Protein AF-A0A4Y2JTH7-F1 (afdb_monomer_lite)

InterPro domains:
  IPR002157 Cobalamin (vitamin B12)-binding protein [PF01122] (28-256)
  IPR008930 Terpenoid cyclases/protein prenyltransferase alpha-alpha toroid [SSF48239] (103-240)
  IPR051588 Eukaryotic Cobalamin Transport [PTHR10559] (4-257)

Structure (mmCIF, N/CA/C/O backbone):
data_AF-A0A4Y2JTH7-F1
#
_entry.id   AF-A0A4Y2JTH7-F1
#
loop_
_atom_site.group_PDB
_atom_site.id
_atom_site.type_symbol
_atom_site.label_atom_id
_atom_site.label_alt_id
_atom_site.label_comp_id
_atom_site.label_asym_id
_atom_site.label_entity_id
_atom_site.label_seq_id
_atom_site.pdbx_PDB_ins_code
_atom_site.Cartn_x
_atom_site.Cartn_y
_atom_site.Cartn_z
_atom_site.occupancy
_atom_site.B_iso_or_equiv
_atom_site.auth_seq_id
_atom_site.auth_comp_id
_atom_site.auth_asym_id
_atom_site.auth_atom_id
_atom_site.pdbx_PDB_model_num
ATOM 1 N N . MET A 1 1 ? -4.712 20.805 -0.906 1.00 79.25 1 MET A N 1
ATOM 2 C CA . MET A 1 1 ? -3.913 19.876 -0.070 1.00 79.25 1 MET A CA 1
ATOM 3 C C . MET A 1 1 ? -3.262 18.763 -0.893 1.00 79.25 1 MET A C 1
ATOM 5 O O . MET A 1 1 ? -2.038 18.746 -0.958 1.00 79.25 1 MET A O 1
ATOM 9 N N . ARG A 1 2 ? -4.026 17.916 -1.610 1.00 86.88 2 ARG A N 1
ATOM 10 C CA . ARG A 1 2 ? -3.486 16.865 -2.509 1.00 86.88 2 ARG A CA 1
ATOM 11 C C . ARG A 1 2 ? -2.432 17.378 -3.502 1.00 86.88 2 ARG A C 1
ATOM 13 O O . ARG A 1 2 ? -1.331 16.846 -3.545 1.00 86.88 2 ARG A O 1
ATOM 20 N N . TYR A 1 3 ? -2.739 18.471 -4.202 1.00 89.81 3 TYR A N 1
ATOM 21 C CA . TYR A 1 3 ? -1.830 19.118 -5.160 1.00 89.81 3 TYR A CA 1
ATOM 22 C C . TYR A 1 3 ? -0.478 19.526 -4.550 1.00 89.81 3 TYR A C 1
ATOM 24 O O . TYR A 1 3 ? 0.563 19.329 -5.159 1.00 89.81 3 TYR A O 1
ATOM 32 N N . ARG A 1 4 ? -0.461 20.023 -3.306 1.00 92.69 4 ARG A N 1
ATOM 33 C CA . ARG A 1 4 ? 0.790 20.415 -2.631 1.00 92.69 4 ARG A CA 1
ATOM 34 C C . ARG A 1 4 ? 1.689 19.210 -2.350 1.00 92.69 4 ARG A C 1
ATOM 36 O O . ARG A 1 4 ? 2.895 19.307 -2.524 1.00 92.69 4 ARG A O 1
ATOM 43 N N . ALA A 1 5 ? 1.102 18.082 -1.952 1.00 92.19 5 ALA A N 1
ATOM 44 C CA . ALA A 1 5 ? 1.852 16.852 -1.713 1.00 92.19 5 ALA A CA 1
ATOM 45 C C . ALA A 1 5 ? 2.361 16.224 -3.020 1.00 92.19 5 ALA A C 1
ATOM 47 O O . ALA A 1 5 ? 3.493 15.754 -3.064 1.00 92.19 5 ALA A O 1
ATOM 48 N N . GLN A 1 6 ? 1.563 16.275 -4.093 1.00 90.00 6 GLN A N 1
ATOM 49 C CA . GLN A 1 6 ? 2.005 15.882 -5.436 1.00 90.00 6 GLN A CA 1
ATOM 50 C C . GLN A 1 6 ? 3.186 16.742 -5.904 1.00 90.00 6 GLN A C 1
ATOM 52 O O . GLN A 1 6 ? 4.213 16.203 -6.303 1.00 90.00 6 GLN A O 1
ATOM 57 N N . ASN A 1 7 ? 3.076 18.068 -5.788 1.00 89.44 7 ASN A N 1
ATOM 58 C CA . ASN A 1 7 ? 4.153 18.986 -6.158 1.00 89.44 7 ASN A CA 1
ATOM 59 C C . ASN A 1 7 ? 5.428 18.728 -5.360 1.00 89.44 7 ASN A C 1
ATOM 61 O O . ASN A 1 7 ? 6.505 18.698 -5.944 1.00 89.44 7 ASN A O 1
ATOM 65 N N . TRP A 1 8 ? 5.309 18.488 -4.054 1.00 91.19 8 TRP A N 1
ATOM 66 C CA . TRP A 1 8 ? 6.456 18.129 -3.226 1.00 91.19 8 TRP A CA 1
ATOM 67 C C . TRP A 1 8 ? 7.141 16.843 -3.715 1.00 91.19 8 TRP A C 1
ATOM 69 O O . TRP A 1 8 ? 8.359 16.819 -3.848 1.00 91.19 8 TRP A O 1
ATOM 79 N N . ILE A 1 9 ? 6.379 15.796 -4.064 1.00 89.00 9 ILE A N 1
ATOM 80 C CA . ILE A 1 9 ? 6.933 14.565 -4.659 1.00 89.00 9 ILE A CA 1
ATOM 81 C C . ILE A 1 9 ? 7.637 14.857 -5.992 1.00 89.00 9 ILE A C 1
ATOM 83 O O . ILE A 1 9 ? 8.713 14.319 -6.254 1.00 89.00 9 ILE A O 1
ATOM 87 N N . HIS A 1 10 ? 7.062 15.711 -6.841 1.00 85.94 10 HIS A N 1
ATOM 88 C CA . HIS A 1 10 ? 7.711 16.109 -8.089 1.00 85.94 10 HIS A CA 1
ATOM 89 C C . HIS A 1 10 ? 9.023 16.863 -7.840 1.00 85.94 10 HIS A C 1
ATOM 91 O O . HIS A 1 10 ? 9.992 16.602 -8.542 1.00 85.94 10 HIS A O 1
ATOM 97 N N . GLN A 1 11 ? 9.089 17.710 -6.810 1.00 85.12 11 GLN A N 1
ATOM 98 C CA . GLN A 1 11 ? 10.310 18.417 -6.402 1.00 85.12 11 GLN A CA 1
ATOM 99 C C . GLN A 1 11 ? 11.388 17.489 -5.822 1.00 85.12 11 GLN A C 1
ATOM 101 O O . GLN A 1 11 ? 12.566 17.825 -5.881 1.00 85.12 11 GLN A O 1
ATOM 106 N N . LEU A 1 12 ? 11.026 16.304 -5.307 1.00 84.06 12 LEU A N 1
ATOM 107 C CA . LEU A 1 12 ? 12.017 15.285 -4.923 1.00 84.06 12 LEU A CA 1
ATOM 108 C C . LEU A 1 12 ? 12.803 14.747 -6.119 1.00 84.06 12 LEU A C 1
ATOM 110 O O . LEU A 1 12 ? 13.821 14.083 -5.925 1.00 84.06 12 LEU A O 1
ATOM 114 N N . ARG A 1 13 ? 12.330 14.989 -7.347 1.00 79.00 13 ARG A N 1
ATOM 115 C CA . ARG A 1 13 ? 13.095 14.701 -8.553 1.00 79.00 13 ARG A CA 1
ATOM 116 C C . ARG A 1 13 ? 14.249 15.692 -8.595 1.00 79.00 13 ARG A C 1
ATOM 118 O O . ARG A 1 13 ? 14.110 16.796 -9.102 1.00 79.00 13 ARG A O 1
ATOM 125 N N . ASN A 1 14 ? 15.343 15.293 -7.966 1.00 65.69 14 ASN A N 1
ATOM 126 C CA . ASN A 1 14 ? 16.394 16.175 -7.488 1.00 65.69 14 ASN A CA 1
ATOM 127 C C . ASN A 1 14 ? 16.960 17.027 -8.641 1.00 65.69 14 ASN A C 1
ATOM 129 O O . ASN A 1 14 ? 17.686 16.504 -9.489 1.00 65.69 14 ASN A O 1
ATOM 133 N N . GLU A 1 15 ? 16.605 18.317 -8.704 1.00 53.97 15 GLU A N 1
ATOM 134 C CA . GLU A 1 15 ? 17.063 19.226 -9.771 1.00 53.97 15 GLU A CA 1
ATOM 135 C C . GLU A 1 15 ? 18.583 19.449 -9.713 1.00 53.97 15 GLU A C 1
ATOM 137 O O . GLU A 1 15 ? 19.213 19.662 -10.751 1.00 53.97 15 GLU A O 1
ATOM 142 N N . ASP A 1 16 ? 19.164 19.298 -8.516 1.00 52.25 16 ASP A N 1
ATOM 143 C CA . ASP A 1 16 ? 20.585 19.493 -8.217 1.00 52.25 16 ASP A CA 1
ATOM 144 C C . ASP A 1 16 ? 21.457 18.255 -8.480 1.00 52.25 16 ASP A C 1
ATOM 146 O O . ASP A 1 16 ? 22.687 18.349 -8.454 1.00 52.25 16 ASP A O 1
ATOM 150 N N . GLN A 1 17 ? 20.865 17.082 -8.748 1.00 56.38 17 GLN A N 1
ATOM 151 C CA . GLN A 1 17 ? 21.642 15.910 -9.155 1.00 56.38 17 GLN A CA 1
ATOM 152 C C . GLN A 1 17 ? 21.730 15.795 -10.679 1.00 56.38 17 GLN A C 1
ATOM 154 O O . GLN A 1 17 ? 20.719 15.932 -11.371 1.00 56.38 17 GLN A O 1
ATOM 159 N N . PRO A 1 18 ? 22.913 15.455 -11.227 1.00 53.44 18 PRO A N 1
ATOM 160 C CA . PRO A 1 18 ? 23.159 15.448 -12.671 1.00 53.44 18 PRO A CA 1
ATOM 161 C C . PRO A 1 18 ? 22.226 14.521 -13.465 1.00 53.44 18 PRO A C 1
ATOM 163 O O . PRO A 1 18 ? 22.064 14.698 -14.669 1.00 53.44 18 PRO A O 1
ATOM 166 N N . THR A 1 19 ? 21.589 13.547 -12.813 1.00 58.78 19 THR A N 1
ATOM 167 C CA . THR A 1 19 ? 20.669 12.595 -13.444 1.00 58.78 19 THR A CA 1
ATOM 168 C C . THR A 1 19 ? 19.197 13.021 -13.396 1.00 58.78 19 THR A C 1
ATOM 170 O O . THR A 1 19 ? 18.415 12.471 -14.170 1.00 58.78 19 THR A O 1
ATOM 173 N N . ARG A 1 20 ? 18.803 13.988 -12.545 1.00 69.75 20 ARG A N 1
ATOM 174 C CA . ARG A 1 20 ? 17.399 14.408 -12.316 1.00 69.75 20 ARG A CA 1
ATOM 175 C C . ARG A 1 20 ? 16.438 13.223 -12.102 1.00 69.75 20 ARG A C 1
ATOM 177 O O . ARG A 1 20 ? 15.382 13.132 -12.739 1.00 69.75 20 ARG A O 1
ATOM 184 N N . LYS A 1 21 ? 16.834 12.294 -11.229 1.00 77.19 21 LYS A N 1
ATOM 185 C CA . LYS A 1 21 ? 16.120 11.047 -10.903 1.00 77.19 21 LYS A CA 1
ATOM 186 C C . LYS A 1 21 ? 15.568 11.073 -9.475 1.00 77.19 21 LYS A C 1
ATOM 188 O O . LYS A 1 21 ? 16.083 11.792 -8.620 1.00 77.19 21 LYS A O 1
ATOM 193 N N . TRP A 1 22 ? 14.530 10.285 -9.230 1.00 82.00 22 TRP A N 1
ATOM 194 C CA . TRP A 1 22 ? 14.011 9.945 -7.906 1.00 82.00 22 TRP A CA 1
ATOM 195 C C . TRP A 1 22 ? 14.814 8.824 -7.222 1.00 82.00 22 TRP A C 1
ATOM 197 O O . TRP A 1 22 ? 14.799 8.738 -5.995 1.00 82.00 22 TRP A O 1
ATOM 207 N N . GLY A 1 23 ? 15.539 7.997 -7.983 1.00 83.06 23 GLY A N 1
ATOM 208 C CA . GLY A 1 23 ? 16.416 6.951 -7.437 1.00 83.06 23 GLY A CA 1
ATOM 209 C C . GLY A 1 23 ? 15.637 5.798 -6.794 1.00 83.06 23 GLY A C 1
ATOM 210 O O . GLY A 1 23 ? 14.539 5.468 -7.236 1.00 83.06 23 GLY A O 1
ATOM 211 N N . SER A 1 24 ? 16.160 5.208 -5.716 1.00 81.81 24 SER A N 1
ATOM 212 C CA . SER A 1 24 ? 15.586 4.007 -5.072 1.00 81.81 24 SER A CA 1
ATOM 213 C C . SER A 1 24 ? 14.150 4.170 -4.544 1.00 81.81 24 SER A C 1
ATOM 215 O O . SER A 1 24 ? 13.428 3.193 -4.342 1.00 81.81 24 SER A O 1
ATOM 217 N N . ASP A 1 25 ? 13.686 5.405 -4.355 1.00 85.75 25 ASP A N 1
ATOM 218 C CA . ASP A 1 25 ? 12.321 5.715 -3.922 1.00 85.75 25 ASP A CA 1
ATOM 219 C C . ASP A 1 25 ? 11.298 5.785 -5.070 1.00 85.75 25 ASP A C 1
ATOM 221 O O . ASP A 1 25 ? 10.086 5.888 -4.832 1.00 85.75 25 ASP A O 1
ATOM 225 N N . MET A 1 26 ? 11.768 5.660 -6.314 1.00 86.19 26 MET A N 1
ATOM 226 C CA . MET A 1 26 ? 10.974 5.712 -7.540 1.00 86.19 26 MET A CA 1
ATOM 227 C C . MET A 1 26 ? 9.742 4.800 -7.502 1.00 86.19 26 MET A C 1
ATOM 229 O O . MET A 1 26 ? 8.646 5.206 -7.905 1.00 86.19 26 MET A O 1
ATOM 233 N N . GLY A 1 27 ? 9.880 3.582 -6.968 1.00 88.50 27 GLY A N 1
ATOM 234 C CA . GLY A 1 27 ? 8.764 2.639 -6.877 1.00 88.50 27 GLY A CA 1
ATOM 235 C C . GLY A 1 27 ? 7.601 3.174 -6.030 1.00 88.50 27 GLY A C 1
ATOM 236 O O . GLY A 1 27 ? 6.445 3.163 -6.459 1.00 88.50 27 GLY A O 1
ATOM 237 N N . ARG A 1 28 ? 7.904 3.723 -4.847 1.00 91.25 28 ARG A N 1
ATOM 238 C CA . ARG A 1 28 ? 6.891 4.305 -3.947 1.00 91.25 28 ARG A CA 1
ATOM 239 C C . ARG A 1 28 ? 6.301 5.578 -4.534 1.00 91.25 28 ARG A C 1
ATOM 241 O O . ARG A 1 28 ? 5.086 5.762 -4.498 1.00 91.25 28 ARG A O 1
ATOM 248 N N . ILE A 1 29 ? 7.145 6.434 -5.100 1.00 90.69 29 ILE A N 1
ATOM 249 C CA . ILE A 1 29 ? 6.721 7.685 -5.733 1.00 90.69 29 ILE A CA 1
ATOM 250 C C . ILE A 1 29 ? 5.741 7.414 -6.878 1.00 90.69 29 ILE A C 1
ATOM 252 O O . ILE A 1 29 ? 4.676 8.032 -6.925 1.00 90.69 29 ILE A O 1
ATOM 256 N N . SER A 1 30 ? 6.048 6.441 -7.740 1.00 90.00 30 SER A N 1
ATOM 257 C CA . SER A 1 30 ? 5.191 6.058 -8.866 1.00 90.00 30 SER A CA 1
ATOM 258 C C . SER A 1 30 ? 3.801 5.626 -8.399 1.00 90.00 30 SER A C 1
ATOM 260 O O . SER A 1 30 ? 2.788 6.129 -8.886 1.00 90.00 30 SER A O 1
ATOM 262 N N . VAL A 1 31 ? 3.744 4.749 -7.394 1.00 92.56 31 VAL A N 1
ATOM 263 C CA . VAL A 1 31 ? 2.482 4.269 -6.814 1.00 92.56 31 VAL A CA 1
ATOM 264 C C . VAL A 1 31 ? 1.693 5.402 -6.161 1.00 92.56 31 VAL A C 1
ATOM 266 O O . VAL A 1 31 ? 0.495 5.528 -6.414 1.00 92.56 31 VAL A O 1
ATOM 269 N N . ALA A 1 32 ? 2.340 6.256 -5.361 1.00 91.94 32 ALA A N 1
ATOM 270 C CA . ALA A 1 32 ? 1.666 7.382 -4.718 1.00 91.94 32 ALA A CA 1
ATOM 271 C C . ALA A 1 32 ? 1.041 8.313 -5.765 1.00 91.94 32 ALA A C 1
ATOM 273 O O . ALA A 1 32 ? -0.156 8.602 -5.704 1.00 91.94 32 ALA A O 1
ATOM 274 N N . LEU A 1 33 ? 1.828 8.739 -6.757 1.00 89.75 33 LEU A N 1
ATOM 275 C CA . LEU A 1 33 ? 1.362 9.624 -7.822 1.00 89.75 33 LEU A CA 1
ATOM 276 C C . LEU A 1 33 ? 0.208 9.004 -8.615 1.00 89.75 33 LEU A C 1
ATOM 278 O O . LEU A 1 33 ? -0.750 9.719 -8.901 1.00 89.75 33 LEU A O 1
ATOM 282 N N . TYR A 1 34 ? 0.265 7.705 -8.927 1.00 91.19 34 TYR A N 1
ATOM 283 C CA . TYR A 1 34 ? -0.802 7.000 -9.642 1.00 91.19 34 TYR A CA 1
ATOM 284 C C . TYR A 1 34 ? -2.100 6.968 -8.829 1.00 91.19 34 TYR A C 1
ATOM 286 O O . TYR A 1 34 ? -3.164 7.324 -9.337 1.00 91.19 34 TYR A O 1
ATOM 294 N N . LEU A 1 35 ? -2.017 6.604 -7.546 1.00 90.69 35 LEU A N 1
ATOM 295 C CA . LEU A 1 35 ? -3.186 6.533 -6.665 1.00 90.69 35 LEU A CA 1
ATOM 296 C C . LEU A 1 35 ? -3.790 7.910 -6.378 1.00 90.69 35 LEU A C 1
ATOM 298 O O . LEU A 1 35 ? -4.961 8.007 -6.033 1.00 90.69 35 LEU A O 1
ATOM 302 N N . SER A 1 36 ? -3.021 8.980 -6.545 1.00 86.94 36 SER A N 1
ATOM 303 C CA . SER A 1 36 ? -3.499 10.351 -6.387 1.00 86.94 36 SER A CA 1
ATOM 304 C C . SER A 1 36 ? -4.059 10.944 -7.681 1.00 86.94 36 SER A C 1
ATOM 306 O O . SER A 1 36 ? -5.033 11.700 -7.644 1.00 86.94 36 SER A O 1
ATOM 308 N N . ASN A 1 37 ? -3.456 10.603 -8.823 1.00 81.44 37 ASN A N 1
ATOM 309 C CA . ASN A 1 37 ? -3.950 10.929 -10.153 1.00 81.44 37 ASN A CA 1
ATOM 310 C C . ASN A 1 37 ? -3.407 9.944 -11.212 1.00 81.44 37 ASN A C 1
ATOM 312 O O . ASN A 1 37 ? -2.228 9.967 -11.570 1.00 81.44 37 ASN A O 1
ATOM 316 N N . HIS A 1 38 ? -4.293 9.115 -11.761 1.00 70.75 38 HIS A N 1
ATOM 317 C CA . HIS A 1 38 ? -3.958 8.060 -12.722 1.00 70.75 38 HIS A CA 1
ATOM 318 C C . HIS A 1 38 ? -3.483 8.595 -14.086 1.00 70.75 38 HIS A C 1
ATOM 320 O O . HIS A 1 38 ? -2.780 7.885 -14.802 1.00 70.75 38 HIS A O 1
ATOM 326 N N . SER A 1 39 ? -3.799 9.851 -14.437 1.00 68.75 39 SER A N 1
ATOM 327 C CA . SER A 1 39 ? -3.387 10.460 -15.713 1.00 68.75 39 SER A CA 1
ATOM 328 C C . SER A 1 39 ? -1.875 10.704 -15.819 1.00 68.75 39 SER A C 1
ATOM 330 O O . SER A 1 39 ? -1.372 11.000 -16.896 1.00 68.75 39 SER A O 1
ATOM 332 N N . ASN A 1 40 ? -1.132 10.575 -14.716 1.00 65.44 40 ASN A N 1
ATOM 333 C CA . ASN A 1 40 ? 0.302 10.862 -14.658 1.00 65.44 40 ASN A CA 1
ATOM 334 C C . ASN A 1 40 ? 1.183 9.872 -15.454 1.00 65.44 40 ASN A C 1
ATOM 336 O O . ASN A 1 40 ? 2.346 10.178 -15.716 1.00 65.44 40 ASN A O 1
ATOM 340 N N . PHE A 1 41 ? 0.662 8.694 -15.828 1.00 66.00 41 PHE A N 1
ATOM 341 C CA . PHE A 1 41 ? 1.484 7.571 -16.311 1.00 66.00 41 PHE A CA 1
ATOM 342 C C . PHE A 1 41 ? 1.114 7.023 -17.695 1.00 66.00 41 PHE A C 1
ATOM 344 O O . PHE A 1 41 ? 1.782 6.102 -18.158 1.00 66.00 41 PHE A O 1
ATOM 351 N N . GLN A 1 42 ? 0.114 7.582 -18.387 1.00 59.00 42 GLN A N 1
ATOM 352 C CA . GLN A 1 42 ? -0.329 7.035 -19.680 1.00 59.00 42 GLN A CA 1
ATOM 353 C C . GLN A 1 42 ? 0.735 7.127 -20.795 1.00 59.00 42 GLN A C 1
ATOM 355 O O . GLN A 1 42 ? 0.711 6.299 -21.700 1.00 59.00 42 GLN A O 1
ATOM 360 N N . GLU A 1 43 ? 1.719 8.039 -20.715 1.00 57.22 43 GLU A N 1
ATOM 361 C CA . GLU A 1 43 ? 2.718 8.224 -21.794 1.00 57.22 43 GLU A CA 1
ATOM 362 C C . GLU A 1 43 ? 4.159 8.532 -21.328 1.00 57.22 43 GLU A C 1
ATOM 364 O O . GLU A 1 43 ? 5.046 8.801 -22.142 1.00 57.22 43 GLU A O 1
ATOM 369 N N . ASN A 1 44 ? 4.455 8.478 -20.025 1.00 68.31 44 ASN A N 1
ATOM 370 C CA . ASN A 1 44 ? 5.743 8.957 -19.508 1.00 68.31 44 ASN A CA 1
ATOM 371 C C . ASN A 1 44 ? 6.861 7.897 -19.601 1.00 68.31 44 ASN A C 1
ATOM 373 O O . ASN A 1 44 ? 7.148 7.183 -18.638 1.00 68.31 44 ASN A O 1
ATOM 377 N N . ARG A 1 45 ? 7.511 7.796 -20.771 1.00 69.12 45 ARG A N 1
ATOM 378 C CA . ARG A 1 45 ? 8.615 6.843 -21.024 1.00 69.12 45 ARG A CA 1
ATOM 379 C C . ARG A 1 45 ? 9.771 6.976 -20.029 1.00 69.12 45 ARG A C 1
ATOM 381 O O . ARG A 1 45 ? 10.293 5.968 -19.575 1.00 69.12 45 ARG A O 1
ATOM 388 N N . THR A 1 46 ? 10.104 8.195 -19.610 1.00 79.12 46 THR A N 1
ATOM 389 C CA . THR A 1 46 ? 11.238 8.448 -18.707 1.00 79.12 46 THR A CA 1
ATOM 390 C C . THR A 1 46 ? 11.068 7.782 -17.342 1.00 79.12 46 THR A C 1
ATOM 392 O O . THR A 1 46 ? 12.028 7.256 -16.792 1.00 79.12 46 THR A O 1
ATOM 395 N N . ILE A 1 47 ? 9.842 7.757 -16.814 1.00 78.94 47 ILE A N 1
ATOM 396 C CA . ILE A 1 47 ? 9.516 7.076 -15.552 1.00 78.94 47 ILE A CA 1
ATOM 397 C C . ILE A 1 47 ? 9.719 5.559 -15.689 1.00 78.94 47 ILE A C 1
ATOM 399 O O . ILE A 1 47 ? 10.252 4.918 -14.786 1.00 78.94 47 ILE A O 1
ATOM 403 N N . ARG A 1 48 ? 9.319 4.981 -16.828 1.00 79.81 48 ARG A N 1
ATOM 404 C CA . ARG A 1 48 ? 9.450 3.539 -17.104 1.00 79.81 48 ARG A CA 1
ATOM 405 C C . ARG A 1 48 ? 10.912 3.108 -17.217 1.00 79.81 48 ARG A C 1
ATOM 407 O O . ARG A 1 48 ? 11.291 2.058 -16.698 1.00 79.81 48 ARG A O 1
ATOM 414 N N . ASP A 1 49 ? 11.728 3.929 -17.865 1.00 83.50 49 ASP A N 1
ATOM 415 C CA . ASP A 1 49 ? 13.156 3.661 -18.024 1.00 83.50 49 ASP A CA 1
ATOM 416 C C . ASP A 1 49 ? 13.890 3.771 -16.682 1.00 83.50 49 ASP A C 1
ATOM 418 O O . ASP A 1 49 ? 14.718 2.924 -16.350 1.00 83.50 49 ASP A O 1
ATOM 422 N N . GLU A 1 50 ? 13.550 4.780 -15.873 1.00 85.62 50 GLU A N 1
ATOM 423 C CA . GLU A 1 50 ? 14.143 4.969 -14.551 1.00 85.62 50 GLU A CA 1
ATOM 424 C C . GLU A 1 50 ? 13.810 3.812 -13.607 1.00 85.62 50 GLU A C 1
ATOM 426 O O . GLU A 1 50 ? 14.721 3.234 -13.024 1.00 85.62 50 GLU A O 1
ATOM 431 N N . ILE A 1 51 ? 12.542 3.404 -13.503 1.00 84.31 51 ILE A N 1
ATOM 432 C CA . ILE A 1 51 ? 12.182 2.302 -12.604 1.00 84.31 51 ILE A CA 1
ATOM 433 C C . ILE A 1 51 ? 12.810 0.965 -13.025 1.00 84.31 51 ILE A C 1
ATOM 435 O O . ILE A 1 51 ? 13.216 0.177 -12.172 1.00 84.31 51 ILE A O 1
ATOM 439 N N . SER A 1 52 ? 12.935 0.723 -14.334 1.00 84.06 52 SER A N 1
ATOM 440 C CA . SER A 1 52 ? 13.621 -0.462 -14.861 1.00 84.06 52 SER A CA 1
ATOM 441 C C . SER A 1 52 ? 15.112 -0.438 -14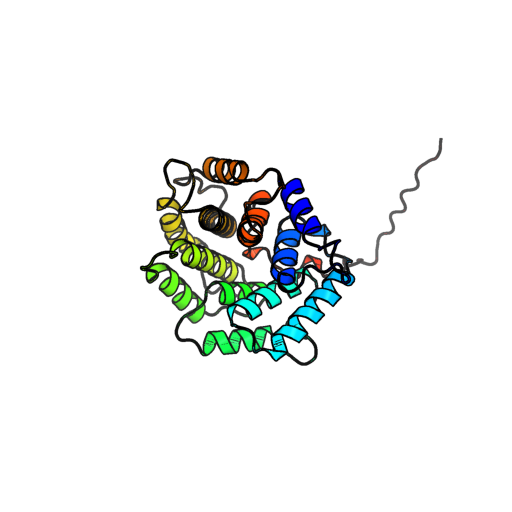.520 1.00 84.06 52 SER A C 1
ATOM 443 O O . SER A 1 52 ? 15.693 -1.471 -14.195 1.00 84.06 52 SER A O 1
ATOM 445 N N . TYR A 1 53 ? 15.735 0.741 -14.582 1.00 86.31 53 TYR A N 1
ATOM 446 C CA . TYR A 1 53 ? 17.134 0.934 -14.214 1.00 86.31 53 TYR A CA 1
ATOM 447 C C . TYR A 1 53 ? 17.375 0.687 -12.718 1.00 86.31 53 TYR A C 1
ATOM 449 O O . TYR A 1 53 ? 18.272 -0.082 -12.381 1.00 86.31 53 TYR A O 1
ATOM 457 N N . GLU A 1 54 ? 16.560 1.271 -11.836 1.00 86.06 54 GLU A N 1
ATOM 458 C CA . GLU A 1 54 ? 16.693 1.088 -10.382 1.00 86.06 54 GLU A CA 1
ATOM 459 C C . GLU A 1 54 ? 16.484 -0.378 -9.973 1.00 86.06 54 GLU A C 1
ATOM 461 O O . GLU A 1 54 ? 17.302 -0.935 -9.242 1.00 86.06 54 GLU A O 1
ATOM 466 N N . LEU A 1 55 ? 15.478 -1.064 -10.539 1.00 81.94 55 LEU A N 1
ATOM 467 C CA . LEU A 1 55 ? 15.298 -2.495 -10.276 1.00 81.94 55 LEU A CA 1
ATOM 468 C C . LEU A 1 55 ? 16.519 -3.315 -10.718 1.00 81.94 55 LEU A C 1
ATOM 470 O O . LEU A 1 55 ? 16.929 -4.236 -10.014 1.00 81.94 55 LEU A O 1
ATOM 474 N N . ASN A 1 56 ? 17.103 -3.004 -11.878 1.00 84.25 56 ASN A N 1
ATOM 475 C CA . ASN A 1 56 ? 18.290 -3.706 -12.364 1.00 84.25 56 ASN A CA 1
ATOM 476 C C . ASN A 1 56 ? 19.493 -3.530 -11.429 1.00 84.25 56 ASN A C 1
ATOM 478 O O . ASN A 1 56 ? 20.256 -4.479 -11.258 1.00 84.25 56 ASN A O 1
ATOM 482 N N . LEU A 1 57 ? 19.647 -2.363 -10.796 1.00 81.44 57 LEU A N 1
ATOM 483 C CA . LEU A 1 57 ? 20.670 -2.156 -9.772 1.00 81.44 57 LEU A CA 1
ATOM 484 C C . LEU A 1 57 ? 20.396 -2.999 -8.521 1.00 81.44 57 LEU A C 1
ATOM 486 O O . LEU A 1 57 ? 21.302 -3.675 -8.035 1.00 81.44 57 LEU A O 1
ATOM 490 N N . ASP A 1 58 ? 19.155 -3.028 -8.037 1.00 83.31 58 ASP A N 1
ATOM 491 C CA . ASP A 1 58 ? 18.808 -3.776 -6.822 1.00 83.31 58 ASP A CA 1
ATOM 492 C C . ASP A 1 58 ? 18.797 -5.300 -7.029 1.00 83.31 58 ASP A C 1
ATOM 494 O O . ASP A 1 58 ? 19.047 -6.080 -6.106 1.00 83.31 58 ASP A O 1
ATOM 498 N N . LEU A 1 59 ? 18.565 -5.775 -8.255 1.00 80.81 59 LEU A N 1
ATOM 499 C CA . LEU A 1 59 ? 18.715 -7.194 -8.581 1.00 80.81 59 LEU A CA 1
ATOM 500 C C . LEU A 1 59 ? 20.154 -7.685 -8.355 1.00 80.81 59 LEU A C 1
ATOM 502 O O . LEU A 1 59 ? 20.342 -8.853 -8.006 1.00 80.81 59 LEU A O 1
ATOM 506 N N . LEU A 1 60 ? 21.157 -6.805 -8.468 1.00 73.19 60 LEU A N 1
ATOM 507 C CA . LEU A 1 60 ? 22.555 -7.141 -8.175 1.00 73.19 60 LEU A CA 1
ATOM 508 C C . LEU A 1 60 ? 22.801 -7.377 -6.677 1.00 73.19 60 LEU A C 1
ATOM 510 O O . LEU A 1 60 ? 23.712 -8.124 -6.321 1.00 73.19 60 LEU A O 1
ATOM 514 N N . SER A 1 61 ? 21.995 -6.780 -5.795 1.00 75.62 61 SER A N 1
ATOM 515 C CA . SER A 1 61 ? 22.188 -6.816 -4.338 1.00 75.62 61 SER A CA 1
ATOM 516 C C . SER A 1 61 ? 21.318 -7.849 -3.605 1.00 75.62 61 SER A C 1
ATOM 518 O O . SER A 1 61 ? 21.434 -7.973 -2.388 1.00 75.62 61 SER A O 1
ATOM 520 N N . LYS A 1 62 ? 20.520 -8.652 -4.331 1.00 78.56 62 LYS A N 1
ATOM 521 C CA . LYS A 1 62 ? 19.467 -9.548 -3.800 1.00 78.56 62 LYS A CA 1
ATOM 522 C C . LYS A 1 62 ? 18.387 -8.784 -3.019 1.00 78.56 62 LYS A C 1
ATOM 524 O O . LYS A 1 62 ? 18.418 -8.713 -1.795 1.00 78.56 62 LYS A O 1
ATOM 529 N N . LEU A 1 63 ? 17.361 -8.341 -3.739 1.00 83.88 63 LEU A N 1
ATOM 530 C CA . LEU A 1 63 ? 16.160 -7.696 -3.192 1.00 83.88 63 LEU A CA 1
ATOM 531 C C . LEU A 1 63 ? 15.526 -8.431 -2.007 1.00 83.88 63 LEU A C 1
ATOM 533 O O . LEU A 1 63 ? 15.241 -9.634 -2.088 1.00 83.88 63 LEU A O 1
ATOM 537 N N . ALA A 1 64 ? 15.177 -7.674 -0.967 1.00 89.38 64 ALA A N 1
ATOM 538 C CA . ALA A 1 64 ? 14.310 -8.146 0.103 1.00 89.38 64 ALA A CA 1
ATOM 539 C C . ALA A 1 64 ? 12.881 -8.424 -0.409 1.00 89.38 64 ALA A C 1
ATOM 541 O O . ALA A 1 64 ? 12.435 -7.898 -1.430 1.00 89.38 64 ALA A O 1
ATOM 542 N N . LEU A 1 65 ? 12.120 -9.242 0.330 1.00 89.88 65 LEU A N 1
ATOM 543 C CA . LEU A 1 65 ? 10.739 -9.610 -0.027 1.00 89.88 65 LEU A CA 1
ATOM 544 C C . LEU A 1 65 ? 9.837 -8.379 -0.227 1.00 89.88 65 LEU A C 1
ATOM 546 O O . LEU A 1 65 ? 9.078 -8.301 -1.189 1.00 89.88 65 LEU A O 1
ATOM 550 N N . THR A 1 66 ? 9.921 -7.419 0.694 1.00 90.38 66 THR A N 1
ATOM 551 C CA . THR A 1 66 ? 9.114 -6.196 0.666 1.00 90.38 66 THR A CA 1
ATOM 552 C C . THR A 1 66 ? 9.523 -5.268 -0.471 1.00 90.38 66 THR A C 1
ATOM 554 O O . THR A 1 66 ? 8.657 -4.647 -1.073 1.00 90.38 66 THR A O 1
ATOM 557 N N . GLU A 1 67 ? 10.812 -5.198 -0.803 1.00 90.44 67 GLU A N 1
ATOM 558 C CA . GLU A 1 67 ? 11.315 -4.409 -1.933 1.00 90.44 67 GLU A CA 1
ATOM 559 C C . GLU A 1 67 ? 10.803 -4.968 -3.259 1.00 90.44 67 GLU A C 1
ATOM 561 O O . GLU A 1 67 ? 10.236 -4.220 -4.052 1.00 90.44 67 GLU A O 1
ATOM 566 N N . LEU A 1 68 ? 10.879 -6.291 -3.450 1.00 93.06 68 LEU A N 1
ATOM 567 C CA . LEU A 1 68 ? 10.312 -6.955 -4.625 1.00 93.06 68 LEU A CA 1
ATOM 568 C C . LEU A 1 68 ? 8.803 -6.678 -4.765 1.00 93.06 68 LEU A C 1
ATOM 570 O O . LEU A 1 68 ? 8.328 -6.366 -5.856 1.00 93.06 68 LEU A O 1
ATOM 574 N N . ALA A 1 69 ? 8.056 -6.721 -3.658 1.00 94.88 69 ALA A N 1
ATOM 575 C CA . ALA A 1 69 ? 6.631 -6.386 -3.641 1.00 94.88 69 ALA A CA 1
ATOM 576 C C . ALA A 1 69 ? 6.353 -4.924 -4.042 1.00 94.88 69 ALA A C 1
ATOM 578 O O . ALA A 1 69 ? 5.417 -4.654 -4.800 1.00 94.88 69 ALA A O 1
ATOM 579 N N . TYR A 1 70 ? 7.166 -3.970 -3.573 1.00 92.25 70 TYR A N 1
ATOM 580 C CA . TYR A 1 70 ? 7.039 -2.568 -3.979 1.00 92.25 70 TYR A CA 1
ATOM 581 C C . TYR A 1 70 ? 7.350 -2.371 -5.469 1.00 92.25 70 TYR A C 1
ATOM 583 O O . TYR A 1 70 ? 6.615 -1.639 -6.132 1.00 92.25 70 TYR A O 1
ATOM 591 N N . TYR A 1 71 ? 8.365 -3.049 -6.013 1.00 93.06 71 TYR A N 1
ATOM 592 C CA . TYR A 1 71 ? 8.679 -2.994 -7.444 1.00 93.06 71 TYR A CA 1
ATOM 593 C C . TYR A 1 71 ? 7.562 -3.561 -8.318 1.00 93.06 71 TYR A C 1
ATOM 595 O O . TYR A 1 71 ? 7.198 -2.930 -9.306 1.00 93.06 71 TYR A O 1
ATOM 603 N N . ILE A 1 72 ? 6.955 -4.688 -7.932 1.00 95.81 72 ILE A N 1
ATOM 604 C CA . ILE A 1 72 ? 5.805 -5.256 -8.656 1.00 95.81 72 ILE A CA 1
ATOM 605 C C . ILE A 1 72 ? 4.649 -4.254 -8.707 1.00 95.81 72 ILE A C 1
ATOM 607 O O . ILE A 1 72 ? 4.144 -3.956 -9.787 1.00 95.81 72 ILE A O 1
ATOM 611 N N . ASN A 1 73 ? 4.269 -3.670 -7.566 1.00 96.19 73 ASN A N 1
ATOM 612 C CA . ASN A 1 73 ? 3.234 -2.634 -7.527 1.00 96.19 73 ASN A CA 1
ATOM 613 C C . ASN A 1 73 ? 3.578 -1.442 -8.431 1.00 96.19 73 ASN A C 1
ATOM 615 O O . ASN A 1 73 ? 2.722 -0.917 -9.142 1.00 96.19 73 ASN A O 1
ATOM 619 N N . ALA A 1 74 ? 4.839 -1.022 -8.429 1.00 93.62 74 ALA A N 1
ATOM 620 C CA . ALA A 1 74 ? 5.285 0.097 -9.233 1.00 93.62 74 ALA A CA 1
ATOM 621 C C . ALA A 1 74 ? 5.321 -0.223 -10.742 1.00 93.62 74 ALA A C 1
ATOM 623 O O . ALA A 1 74 ? 5.021 0.636 -11.569 1.00 93.62 74 ALA A O 1
ATOM 624 N N . PHE A 1 75 ? 5.596 -1.469 -11.120 1.00 93.19 75 PHE A N 1
ATOM 625 C CA . PHE A 1 75 ? 5.528 -1.939 -12.504 1.00 93.19 75 PHE A CA 1
ATOM 626 C C . PHE A 1 75 ? 4.097 -1.915 -13.037 1.00 93.19 75 PHE A C 1
ATOM 628 O O . PHE A 1 75 ? 3.859 -1.403 -14.132 1.00 93.19 75 PHE A O 1
ATOM 635 N N . LEU A 1 76 ? 3.133 -2.355 -12.220 1.00 93.50 76 LEU A N 1
ATOM 636 C CA . LEU A 1 76 ? 1.712 -2.299 -12.568 1.00 93.50 76 LEU A CA 1
ATOM 637 C C . LEU A 1 76 ? 1.268 -0.869 -12.898 1.00 93.50 76 LEU A C 1
ATOM 639 O O . LEU A 1 76 ? 0.655 -0.646 -13.941 1.00 93.50 76 LEU A O 1
ATOM 643 N N . VAL A 1 77 ? 1.629 0.112 -12.061 1.00 91.75 77 VAL A N 1
ATOM 644 C CA . VAL A 1 77 ? 1.219 1.513 -12.276 1.00 91.75 77 VAL A CA 1
ATOM 645 C C . VAL A 1 77 ? 1.988 2.216 -13.399 1.00 91.75 77 VAL A C 1
ATOM 647 O O . VAL A 1 77 ? 1.479 3.169 -13.984 1.00 91.75 77 VAL A O 1
ATOM 650 N N . THR A 1 78 ? 3.191 1.740 -13.733 1.00 89.69 78 THR A N 1
ATOM 651 C CA . THR A 1 78 ? 4.033 2.278 -14.819 1.00 89.69 78 THR A CA 1
ATOM 652 C C . THR A 1 78 ? 3.910 1.491 -16.127 1.00 89.69 78 THR A C 1
ATOM 654 O O . THR A 1 78 ? 4.654 1.737 -17.077 1.00 89.69 78 THR A O 1
ATOM 657 N N . CYS A 1 79 ? 2.947 0.573 -16.223 1.00 88.50 79 CYS A N 1
ATOM 658 C CA . CYS A 1 79 ? 2.664 -0.189 -17.438 1.00 88.50 79 CYS A CA 1
ATOM 659 C C . CYS A 1 79 ? 3.820 -1.077 -17.915 1.00 88.50 79 CYS A C 1
ATOM 661 O O . CYS A 1 79 ? 3.969 -1.333 -19.111 1.00 88.50 79 CYS A O 1
ATOM 663 N N . ILE A 1 80 ? 4.650 -1.552 -16.991 1.00 89.62 80 ILE A N 1
ATOM 664 C CA . ILE A 1 80 ? 5.628 -2.613 -17.235 1.00 89.62 80 ILE A CA 1
ATOM 665 C C . ILE A 1 80 ? 5.005 -3.914 -16.730 1.00 89.62 80 ILE A C 1
ATOM 667 O O . ILE A 1 80 ? 4.498 -3.959 -15.616 1.00 89.62 80 ILE A O 1
ATOM 671 N N . ASP A 1 81 ? 5.009 -4.969 -17.545 1.00 91.44 81 ASP A N 1
ATOM 672 C CA . ASP A 1 81 ? 4.487 -6.274 -17.130 1.00 91.44 81 ASP A CA 1
ATOM 673 C C . ASP A 1 81 ? 5.507 -6.968 -16.202 1.00 91.44 81 ASP A C 1
ATOM 675 O O . ASP A 1 81 ? 6.568 -7.383 -16.683 1.00 91.44 81 ASP A O 1
ATOM 679 N N . PRO A 1 82 ? 5.229 -7.117 -14.889 1.00 94.50 82 PRO A N 1
ATOM 680 C CA . PRO A 1 82 ? 6.171 -7.721 -13.947 1.00 94.50 82 PRO A CA 1
ATOM 681 C C . PRO A 1 82 ? 6.405 -9.216 -14.183 1.00 94.50 82 PRO A C 1
ATOM 683 O O . PRO A 1 82 ? 7.373 -9.760 -13.653 1.00 94.50 82 PRO A O 1
ATOM 686 N N . ARG A 1 83 ? 5.571 -9.886 -14.989 1.00 94.69 83 ARG A N 1
ATOM 687 C CA . ARG A 1 83 ? 5.785 -11.289 -15.381 1.00 94.69 83 ARG A CA 1
ATOM 688 C C . ARG A 1 83 ? 6.716 -11.442 -16.581 1.00 94.69 83 ARG A C 1
ATOM 690 O O . ARG A 1 83 ? 7.153 -12.548 -16.880 1.00 94.69 83 ARG A O 1
ATOM 697 N N . LYS A 1 84 ? 6.985 -10.346 -17.296 1.00 91.12 84 LYS A N 1
ATOM 698 C CA . LYS A 1 84 ? 7.779 -10.316 -18.534 1.00 91.12 84 LYS A CA 1
ATOM 699 C C . LYS A 1 84 ? 8.906 -9.289 -18.458 1.00 91.12 84 LYS A C 1
ATOM 701 O O . LYS A 1 84 ? 9.281 -8.693 -19.469 1.00 91.12 84 LYS A O 1
ATOM 706 N N . PHE A 1 85 ? 9.437 -9.051 -17.262 1.00 87.06 85 PHE A N 1
ATOM 707 C CA . PHE A 1 85 ? 10.557 -8.139 -17.098 1.00 87.06 85 PHE A CA 1
ATOM 708 C C . PHE A 1 85 ? 11.855 -8.839 -17.506 1.00 87.06 85 PHE A C 1
ATOM 710 O O . PHE A 1 85 ? 12.386 -9.682 -16.783 1.00 87.06 85 PHE A O 1
ATOM 717 N N . HIS A 1 86 ? 12.355 -8.509 -18.698 1.00 83.88 86 HIS A N 1
ATOM 718 C CA . HIS A 1 86 ? 13.421 -9.258 -19.364 1.00 83.88 86 HIS A CA 1
ATOM 719 C C . HIS A 1 86 ? 13.047 -10.747 -19.509 1.00 83.88 86 HIS A C 1
ATOM 721 O O . HIS A 1 86 ? 12.118 -11.079 -20.239 1.00 83.88 86 HIS A O 1
ATOM 727 N N . VAL A 1 87 ? 13.764 -11.637 -18.820 1.00 82.94 87 VAL A N 1
ATOM 728 C CA . VAL A 1 87 ? 13.513 -13.089 -18.776 1.00 82.94 87 VAL A CA 1
ATOM 729 C C . VAL A 1 87 ? 13.017 -13.551 -17.400 1.00 82.94 87 VAL A C 1
ATOM 731 O O . VAL A 1 87 ? 12.962 -14.749 -17.136 1.00 82.94 87 VAL A O 1
ATOM 734 N N . LEU A 1 88 ? 12.700 -12.610 -16.505 1.00 87.88 88 LEU A N 1
ATOM 735 C CA . LEU A 1 88 ? 12.303 -12.881 -15.129 1.00 87.88 88 LEU A CA 1
ATOM 736 C C . LEU A 1 88 ? 10.802 -12.649 -14.949 1.00 87.88 88 LEU A C 1
ATOM 738 O O . LEU A 1 88 ? 10.272 -11.593 -15.298 1.00 87.88 88 LEU A O 1
ATOM 742 N N . ASP A 1 89 ? 10.138 -13.621 -14.329 1.00 94.69 89 ASP A N 1
ATOM 743 C CA . ASP A 1 89 ? 8.796 -13.445 -13.782 1.00 94.69 89 ASP A CA 1
ATOM 744 C C . ASP A 1 89 ? 8.916 -13.058 -12.303 1.00 94.69 89 ASP A C 1
ATOM 746 O O . ASP A 1 89 ? 9.099 -13.905 -11.423 1.00 94.69 89 ASP A O 1
ATOM 750 N N . LEU A 1 90 ? 8.841 -11.753 -12.037 1.00 95.31 90 LEU A N 1
ATOM 751 C CA . LEU A 1 90 ? 8.975 -11.200 -10.690 1.00 95.31 90 LEU A CA 1
ATOM 752 C C . LEU A 1 90 ? 7.807 -11.615 -9.791 1.00 95.31 90 LEU A C 1
ATOM 754 O O . LEU A 1 90 ? 7.994 -11.771 -8.585 1.00 95.31 90 LEU A O 1
ATOM 758 N N . VAL A 1 91 ? 6.617 -11.812 -10.366 1.00 97.44 91 VAL A N 1
ATOM 759 C CA . VAL A 1 91 ? 5.418 -12.224 -9.625 1.00 97.44 91 VAL A CA 1
ATOM 760 C C . VAL A 1 91 ? 5.577 -13.665 -9.152 1.00 97.44 91 VAL A C 1
ATOM 762 O O . VAL A 1 91 ? 5.398 -13.940 -7.966 1.00 97.44 91 VAL A O 1
ATOM 765 N N . SER A 1 92 ? 6.004 -14.563 -10.044 1.00 96.88 92 SER A N 1
ATOM 766 C CA . SER A 1 92 ? 6.305 -15.957 -9.698 1.00 96.88 92 SER A CA 1
ATOM 767 C C . SER A 1 92 ? 7.450 -16.064 -8.685 1.00 96.88 92 SER A C 1
ATOM 769 O O . SER A 1 92 ? 7.380 -16.862 -7.748 1.00 96.88 92 SER A O 1
ATOM 771 N N . GLU A 1 93 ? 8.486 -15.230 -8.812 1.00 95.00 93 GLU A N 1
ATOM 772 C CA . GLU A 1 93 ? 9.580 -15.176 -7.838 1.00 95.00 93 GLU A CA 1
ATOM 773 C C . GLU A 1 93 ? 9.099 -14.682 -6.463 1.00 95.00 93 GLU A C 1
ATOM 775 O O . GLU A 1 93 ? 9.454 -15.270 -5.438 1.00 95.00 93 GLU A O 1
ATOM 780 N N . LEU A 1 94 ? 8.245 -13.651 -6.410 1.00 96.06 94 LEU A N 1
ATOM 781 C CA . LEU A 1 94 ? 7.643 -13.201 -5.154 1.00 96.06 94 LEU A CA 1
ATOM 782 C C . LEU A 1 94 ? 6.776 -14.303 -4.537 1.00 96.06 94 LEU A C 1
ATOM 784 O O . LEU A 1 94 ? 6.900 -14.563 -3.339 1.00 96.06 94 LEU A O 1
ATOM 788 N N . ARG A 1 95 ? 5.952 -14.985 -5.343 1.00 97.12 95 ARG A N 1
ATOM 789 C CA . ARG A 1 95 ? 5.091 -16.083 -4.887 1.00 97.12 95 ARG A CA 1
ATOM 790 C C . ARG A 1 95 ? 5.913 -17.198 -4.254 1.00 97.12 95 ARG A C 1
ATOM 792 O O . ARG A 1 95 ? 5.656 -17.571 -3.114 1.00 97.12 95 ARG A O 1
ATOM 799 N N . LYS A 1 96 ? 6.976 -17.637 -4.930 1.00 95.75 96 LYS A N 1
ATOM 800 C CA . LYS A 1 96 ? 7.911 -18.641 -4.409 1.00 95.75 96 LYS A CA 1
ATOM 801 C C . LYS A 1 96 ? 8.510 -18.237 -3.058 1.00 95.75 96 LYS A C 1
ATOM 803 O O . LYS A 1 96 ? 8.612 -19.070 -2.160 1.00 95.75 96 LYS A O 1
ATOM 808 N N . ARG A 1 97 ? 8.912 -16.970 -2.893 1.00 94.44 97 ARG A N 1
ATOM 809 C CA . ARG A 1 97 ? 9.476 -16.473 -1.625 1.00 94.44 97 ARG A CA 1
ATOM 810 C C . ARG A 1 97 ? 8.437 -16.399 -0.509 1.00 94.44 97 ARG A C 1
ATOM 812 O O . ARG A 1 97 ? 8.782 -16.693 0.630 1.00 94.44 97 ARG A O 1
ATOM 819 N N . VAL A 1 98 ? 7.199 -16.015 -0.824 1.00 94.19 98 VAL A N 1
ATOM 820 C CA . VAL A 1 98 ? 6.078 -16.021 0.130 1.00 94.19 98 VAL A CA 1
ATOM 821 C C . VAL A 1 98 ? 5.758 -17.451 0.571 1.00 94.19 98 VAL A C 1
ATOM 823 O O . VAL A 1 98 ? 5.640 -17.701 1.768 1.00 94.19 98 VAL A O 1
ATOM 826 N N . ASP A 1 99 ? 5.702 -18.400 -0.364 1.00 93.44 99 ASP A N 1
ATOM 827 C CA . ASP A 1 99 ? 5.396 -19.806 -0.077 1.00 93.44 99 ASP A CA 1
ATOM 828 C C . ASP A 1 99 ? 6.490 -20.491 0.755 1.00 93.44 99 ASP A C 1
ATOM 830 O O . ASP A 1 99 ? 6.194 -21.352 1.583 1.00 93.44 99 ASP A O 1
ATOM 834 N N . ALA A 1 100 ? 7.750 -20.081 0.579 1.00 91.81 100 ALA A N 1
ATOM 835 C CA . ALA A 1 100 ? 8.881 -20.578 1.358 1.00 91.81 100 ALA A CA 1
ATOM 836 C C . ALA A 1 100 ? 8.919 -20.052 2.806 1.00 91.81 100 ALA A C 1
ATOM 838 O O . ALA A 1 100 ? 9.666 -20.586 3.629 1.00 91.81 100 ALA A O 1
ATOM 839 N N . GLN A 1 101 ? 8.161 -19.000 3.133 1.00 85.31 101 GLN A N 1
ATOM 840 C CA . GLN A 1 101 ? 8.121 -18.432 4.477 1.00 85.31 101 GLN A CA 1
ATOM 841 C C . GLN A 1 101 ? 6.970 -19.014 5.305 1.00 85.31 101 GLN A C 1
ATOM 843 O O . GLN A 1 101 ? 5.823 -19.118 4.868 1.00 85.31 101 GLN A O 1
ATOM 848 N N . ASN A 1 102 ? 7.268 -19.327 6.569 1.00 80.00 102 ASN A N 1
ATOM 849 C CA . ASN A 1 102 ? 6.250 -19.743 7.539 1.00 80.00 102 ASN A CA 1
ATOM 850 C C . ASN A 1 102 ? 5.324 -18.585 7.945 1.00 80.00 102 ASN A C 1
ATOM 852 O O . ASN A 1 102 ? 4.186 -18.816 8.342 1.00 80.00 102 ASN A O 1
ATOM 856 N N . TYR A 1 103 ? 5.813 -17.347 7.855 1.00 80.62 103 TYR A N 1
ATOM 857 C CA . TYR A 1 103 ? 5.064 -16.134 8.163 1.00 80.62 103 TYR A CA 1
ATOM 858 C C . TYR A 1 103 ? 4.672 -15.410 6.872 1.00 80.62 103 TYR A C 1
ATOM 860 O O . TYR A 1 103 ? 5.520 -15.183 6.011 1.00 80.62 103 TYR A O 1
ATOM 868 N N . THR A 1 104 ? 3.409 -14.999 6.758 1.00 87.12 104 THR A N 1
ATOM 869 C CA . THR A 1 104 ? 2.936 -14.204 5.618 1.00 87.12 104 THR A CA 1
ATOM 870 C C . THR A 1 104 ? 3.210 -12.729 5.851 1.00 87.12 104 THR A C 1
ATOM 872 O O . THR A 1 104 ? 2.734 -12.146 6.819 1.00 87.12 104 THR A O 1
ATOM 875 N N . ASN A 1 105 ? 3.924 -12.093 4.925 1.00 92.69 105 ASN A N 1
ATOM 876 C CA . ASN A 1 105 ? 4.027 -10.641 4.885 1.00 92.69 105 ASN A CA 1
ATOM 877 C C . ASN A 1 105 ? 2.815 -10.053 4.127 1.00 92.69 105 ASN A C 1
ATOM 879 O O . ASN A 1 105 ? 2.713 -10.274 2.916 1.00 92.69 105 ASN A O 1
ATOM 883 N N . PRO A 1 106 ? 1.921 -9.282 4.777 1.00 95.69 106 PRO A N 1
ATOM 884 C CA . PRO A 1 106 ? 0.719 -8.778 4.114 1.00 95.69 106 PRO A CA 1
ATOM 885 C C . PRO A 1 106 ? 0.992 -7.840 2.936 1.00 95.69 106 PRO A C 1
ATOM 887 O O . PRO A 1 106 ? 0.272 -7.886 1.945 1.00 95.69 106 PRO A O 1
ATOM 890 N N . SER A 1 107 ? 2.064 -7.037 2.982 1.00 95.19 107 SER A N 1
ATOM 891 C CA . SER A 1 107 ? 2.453 -6.184 1.849 1.00 95.19 107 SER A CA 1
ATOM 892 C C . SER A 1 107 ? 2.837 -7.002 0.616 1.00 95.19 107 SER A C 1
ATOM 894 O O . SER A 1 107 ? 2.503 -6.611 -0.501 1.00 95.19 107 SER A O 1
ATOM 896 N N . ALA A 1 108 ? 3.524 -8.132 0.810 1.00 96.94 108 ALA A N 1
ATOM 897 C CA . ALA A 1 108 ? 3.870 -9.036 -0.283 1.00 96.94 108 ALA A CA 1
ATOM 898 C C . ALA A 1 108 ? 2.625 -9.721 -0.857 1.00 96.94 108 ALA A C 1
ATOM 900 O O . ALA A 1 108 ? 2.468 -9.776 -2.074 1.00 96.94 108 ALA A O 1
ATOM 901 N N . MET A 1 109 ? 1.713 -10.176 0.007 1.00 97.69 109 MET A N 1
ATOM 902 C CA . MET A 1 109 ? 0.464 -10.800 -0.431 1.00 97.69 109 MET A CA 1
ATOM 903 C C . MET A 1 109 ? -0.437 -9.819 -1.193 1.00 97.69 109 MET A C 1
ATOM 905 O O . MET A 1 109 ? -0.981 -10.163 -2.239 1.00 97.69 109 MET A O 1
ATOM 909 N N . LEU A 1 110 ? -0.528 -8.570 -0.728 1.00 98.12 110 LEU A N 1
ATOM 910 C CA . LEU A 1 11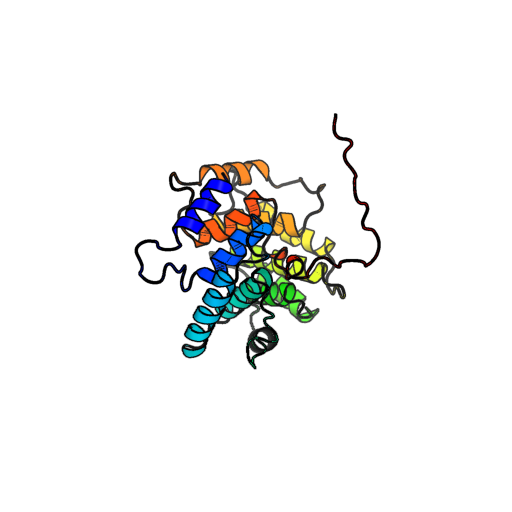0 ? -1.240 -7.508 -1.435 1.00 98.12 110 LEU A CA 1
ATOM 911 C C . LEU A 1 110 ? -0.639 -7.247 -2.824 1.00 98.12 110 LEU A C 1
ATOM 913 O O . LEU A 1 110 ? -1.382 -7.124 -3.791 1.00 98.12 110 LEU A O 1
ATOM 917 N N . ALA A 1 111 ? 0.693 -7.204 -2.952 1.00 98.12 111 ALA A N 1
ATOM 918 C CA . ALA A 1 111 ? 1.345 -7.024 -4.252 1.00 98.12 111 ALA A CA 1
ATOM 919 C C . ALA A 1 111 ? 1.076 -8.192 -5.219 1.00 98.12 111 ALA A C 1
ATOM 921 O O . ALA A 1 111 ? 0.835 -7.953 -6.402 1.00 98.12 111 ALA A O 1
ATOM 922 N N . LEU A 1 112 ? 1.073 -9.437 -4.724 1.00 97.94 112 LEU A N 1
ATOM 923 C CA . LEU A 1 112 ? 0.670 -10.612 -5.507 1.00 97.94 112 LEU A CA 1
ATOM 924 C C . LEU A 1 112 ? -0.776 -10.475 -5.996 1.00 97.94 112 LEU A C 1
ATOM 926 O O . LEU A 1 112 ? -1.037 -10.617 -7.190 1.00 97.94 112 LEU A O 1
ATOM 930 N N . CYS A 1 113 ? -1.693 -10.125 -5.092 1.00 97.69 113 CYS A N 1
ATOM 931 C CA . CYS A 1 113 ? -3.100 -9.951 -5.427 1.00 97.69 113 CYS A CA 1
ATOM 932 C C . CYS A 1 113 ? -3.319 -8.845 -6.473 1.00 97.69 113 CYS A C 1
ATOM 934 O O . CYS A 1 113 ? -3.988 -9.079 -7.481 1.00 97.69 113 CYS A O 1
ATOM 936 N N . ASN A 1 114 ? -2.686 -7.679 -6.293 1.00 97.62 114 ASN A N 1
ATOM 937 C CA . ASN A 1 114 ? -2.726 -6.563 -7.246 1.00 97.62 114 ASN A CA 1
ATOM 938 C C . ASN A 1 114 ? -2.180 -6.957 -8.632 1.00 97.62 114 ASN A C 1
ATOM 940 O O . ASN A 1 114 ? -2.656 -6.466 -9.655 1.00 97.62 114 ASN A O 1
ATOM 944 N N . ALA A 1 115 ? -1.189 -7.855 -8.682 1.00 96.88 115 ALA A N 1
ATOM 945 C CA . ALA A 1 115 ? -0.632 -8.396 -9.924 1.00 96.88 115 ALA A CA 1
ATOM 946 C C . ALA A 1 115 ? -1.503 -9.493 -10.570 1.00 96.88 115 ALA A C 1
ATOM 948 O O . ALA A 1 115 ? -1.106 -10.083 -11.580 1.00 96.88 115 ALA A O 1
ATOM 949 N N . GLY A 1 116 ? -2.673 -9.784 -9.994 1.00 95.50 116 GLY A N 1
ATOM 950 C CA . GLY A 1 116 ? -3.579 -10.831 -10.454 1.00 95.50 116 GLY A CA 1
ATOM 951 C C . GLY A 1 116 ? -3.063 -12.249 -10.201 1.00 95.50 116 GLY A C 1
ATOM 952 O O . GLY A 1 116 ? -3.546 -13.183 -10.835 1.00 95.50 116 GLY A O 1
ATOM 953 N N . GLU A 1 117 ? -2.067 -12.431 -9.326 1.00 96.50 117 GLU A N 1
ATOM 954 C CA . GLU A 1 117 ? -1.702 -13.766 -8.844 1.00 96.50 117 GLU A CA 1
ATOM 955 C C . GLU A 1 117 ? -2.837 -14.314 -7.978 1.00 96.50 117 GLU A C 1
ATOM 957 O O . GLU A 1 117 ? -3.412 -13.588 -7.163 1.00 96.50 117 GLU A O 1
ATOM 962 N N . ARG A 1 118 ? -3.170 -15.595 -8.156 1.00 95.44 118 ARG A N 1
ATOM 963 C CA . ARG A 1 118 ? -4.283 -16.219 -7.442 1.00 95.44 118 ARG A CA 1
ATOM 964 C C . ARG A 1 118 ? -3.984 -16.283 -5.947 1.00 95.44 118 ARG A C 1
ATOM 966 O O . ARG A 1 118 ? -3.008 -16.909 -5.536 1.00 95.44 118 ARG A O 1
ATOM 973 N N . ILE A 1 119 ? -4.871 -15.710 -5.142 1.00 96.31 119 ILE A N 1
ATOM 974 C CA . ILE A 1 119 ? -4.849 -15.879 -3.689 1.00 96.31 119 ILE A CA 1
ATOM 975 C C . ILE A 1 119 ? -5.617 -17.155 -3.333 1.00 96.31 119 ILE A C 1
ATOM 977 O O . ILE A 1 119 ? -6.689 -17.421 -3.872 1.00 96.31 119 ILE A O 1
ATOM 981 N N . THR A 1 120 ? -5.033 -17.996 -2.481 1.00 95.69 120 THR A N 1
ATOM 982 C CA . THR A 1 120 ? -5.623 -19.284 -2.077 1.00 95.69 120 THR A CA 1
ATOM 983 C C . THR A 1 120 ? -6.269 -19.199 -0.696 1.00 95.69 120 THR A C 1
ATOM 985 O O . THR A 1 120 ? -5.930 -18.321 0.093 1.00 95.69 120 THR A O 1
ATOM 988 N N . GLU A 1 121 ? -7.134 -20.154 -0.350 1.00 94.88 121 GLU A N 1
ATOM 989 C CA . GLU A 1 121 ? -7.713 -20.268 1.002 1.00 94.88 121 GLU A CA 1
ATOM 990 C C . GLU A 1 121 ? -6.631 -20.323 2.096 1.00 94.88 121 GLU A C 1
ATOM 992 O O . GLU A 1 121 ? -6.741 -19.677 3.133 1.00 94.88 121 GLU A O 1
ATOM 997 N N . ARG A 1 122 ? -5.514 -21.017 1.833 1.00 93.94 122 ARG A N 1
ATOM 998 C CA . ARG A 1 122 ? -4.364 -21.057 2.750 1.00 93.94 122 ARG A CA 1
ATOM 999 C C . ARG A 1 122 ? -3.740 -19.675 2.951 1.00 93.94 122 ARG A C 1
ATOM 1001 O O . ARG A 1 122 ? -3.259 -19.367 4.039 1.00 93.94 122 ARG A O 1
ATOM 1008 N N . ASP A 1 123 ? -3.693 -18.855 1.905 1.00 95.69 123 ASP A N 1
ATOM 1009 C CA . ASP A 1 123 ? -3.155 -17.497 1.999 1.00 95.69 123 ASP A CA 1
ATOM 1010 C C . ASP A 1 123 ? -4.057 -16.612 2.861 1.00 95.69 123 ASP A C 1
ATOM 1012 O O . ASP A 1 123 ? -3.552 -15.876 3.711 1.00 95.69 123 ASP A O 1
ATOM 1016 N N . VAL A 1 124 ? -5.374 -16.742 2.685 1.00 95.69 124 VAL A N 1
ATOM 1017 C CA . VAL A 1 124 ? -6.405 -16.080 3.497 1.00 95.69 124 VAL A CA 1
ATOM 1018 C C . VAL A 1 124 ? -6.276 -16.480 4.965 1.00 95.69 124 VAL A C 1
ATOM 1020 O O . VAL A 1 124 ? -6.134 -15.609 5.822 1.00 95.69 124 VAL A O 1
ATOM 1023 N N . GLU A 1 125 ? -6.202 -17.780 5.263 1.00 93.81 125 GLU A N 1
ATOM 1024 C CA . GLU A 1 125 ? -6.019 -18.283 6.630 1.00 93.81 125 GLU A CA 1
ATOM 1025 C C . GLU A 1 125 ? -4.750 -17.701 7.274 1.00 93.81 125 GLU A C 1
ATOM 1027 O O . GLU A 1 125 ? -4.770 -17.222 8.412 1.00 93.81 125 GLU A O 1
ATOM 1032 N N . LYS A 1 126 ? -3.632 -17.674 6.533 1.00 93.62 126 LYS A N 1
ATOM 1033 C CA . LYS A 1 126 ? -2.391 -17.064 7.023 1.00 93.62 126 LYS A CA 1
ATOM 1034 C C . LYS A 1 126 ? -2.549 -15.559 7.270 1.00 93.62 126 LYS A C 1
ATOM 1036 O O . LYS A 1 126 ? -2.002 -15.073 8.256 1.00 93.62 126 LYS A O 1
ATOM 1041 N N . LEU A 1 127 ? -3.260 -14.815 6.418 1.00 95.00 127 LEU A N 1
ATOM 1042 C CA . LEU A 1 127 ? -3.506 -13.377 6.604 1.00 95.00 127 LEU A CA 1
ATOM 1043 C C . LEU A 1 127 ? -4.369 -13.095 7.842 1.00 95.00 127 LEU A C 1
ATOM 1045 O O . LEU A 1 127 ? -4.016 -12.219 8.631 1.00 95.00 127 LEU A O 1
ATOM 1049 N N . ILE A 1 128 ? -5.438 -13.865 8.051 1.00 94.00 128 ILE A N 1
ATOM 1050 C CA . ILE A 1 128 ? -6.291 -13.778 9.248 1.00 94.00 128 ILE A CA 1
ATOM 1051 C C . ILE A 1 128 ? -5.467 -14.083 10.504 1.00 94.00 128 ILE A C 1
ATOM 1053 O O . ILE A 1 128 ? -5.505 -13.357 11.496 1.00 94.00 128 ILE A O 1
ATOM 1057 N N . ASN A 1 129 ? -4.636 -15.121 10.451 1.00 91.94 129 ASN A N 1
ATOM 1058 C CA . ASN A 1 129 ? -3.740 -15.486 11.544 1.00 91.94 129 ASN A CA 1
ATOM 1059 C C . ASN A 1 129 ? -2.713 -14.373 11.840 1.00 91.94 129 ASN A C 1
ATOM 1061 O O . ASN A 1 129 ? -2.490 -14.035 13.002 1.00 91.94 129 ASN A O 1
ATOM 1065 N N . VAL A 1 130 ? -2.136 -13.746 10.807 1.00 91.88 130 VAL A N 1
ATOM 1066 C CA . VAL A 1 130 ? -1.262 -12.567 10.953 1.00 91.88 130 VAL A CA 1
ATOM 1067 C C . VAL A 1 130 ? -2.002 -11.405 11.610 1.00 91.88 130 VAL A C 1
ATOM 1069 O O . VAL A 1 130 ? -1.427 -10.742 12.474 1.00 91.88 130 VAL A O 1
ATOM 1072 N N . PHE A 1 131 ? -3.264 -11.175 11.242 1.00 93.06 131 PHE A N 1
ATOM 1073 C CA . PHE A 1 131 ? -4.077 -10.133 11.852 1.00 93.06 131 PHE A CA 1
ATOM 1074 C C . PHE A 1 131 ? -4.230 -10.364 13.362 1.00 93.06 131 PHE A C 1
ATOM 1076 O O . PHE A 1 131 ? -3.912 -9.475 14.153 1.00 93.06 131 PHE A O 1
ATOM 1083 N N . TRP A 1 132 ? -4.640 -11.564 13.777 1.00 90.44 132 TRP A N 1
ATOM 1084 C CA . TRP A 1 132 ? -4.915 -11.862 15.187 1.00 90.44 132 TRP A CA 1
ATOM 1085 C C . TRP A 1 132 ? -3.661 -12.074 16.049 1.00 90.44 132 TRP A C 1
ATOM 1087 O O . TRP A 1 132 ? -3.679 -11.752 17.234 1.00 90.44 132 TRP A O 1
ATOM 1097 N N . LYS A 1 133 ? -2.548 -12.572 15.487 1.00 84.00 133 LYS A N 1
ATOM 1098 C CA . LYS A 1 133 ? -1.309 -12.853 16.247 1.00 84.00 133 LYS A CA 1
ATOM 1099 C C . LYS A 1 133 ? -0.336 -11.683 16.378 1.00 84.00 133 LYS A C 1
ATOM 1101 O O . LYS A 1 133 ? 0.719 -11.838 16.999 1.00 84.00 133 LYS A O 1
ATOM 1106 N N . ALA A 1 134 ? -0.632 -10.521 15.807 1.00 65.81 134 ALA A N 1
ATOM 1107 C CA . ALA A 1 134 ? 0.239 -9.353 15.899 1.00 65.81 134 ALA A CA 1
ATOM 1108 C C . ALA A 1 134 ? 0.224 -8.732 17.320 1.00 65.81 134 ALA A C 1
ATOM 1110 O O . ALA A 1 134 ? -0.383 -7.695 17.540 1.00 65.81 134 ALA A O 1
ATOM 1111 N N . TYR A 1 135 ? 0.904 -9.343 18.300 1.00 54.84 135 TYR A N 1
ATOM 1112 C CA . TYR A 1 135 ? 0.914 -8.924 19.719 1.00 54.84 135 TYR A CA 1
ATOM 1113 C C . TYR A 1 135 ? 2.051 -7.944 20.110 1.00 54.84 135 TYR A C 1
ATOM 1115 O O . TYR A 1 135 ? 2.519 -7.963 21.248 1.00 54.84 135 TYR A O 1
ATOM 1123 N N . ARG A 1 136 ? 2.568 -7.109 19.195 1.00 57.66 136 ARG A N 1
ATOM 1124 C CA . ARG A 1 136 ? 3.688 -6.177 19.479 1.00 57.66 136 ARG A CA 1
ATOM 1125 C C . ARG A 1 136 ? 3.457 -4.774 18.909 1.00 57.66 136 ARG A C 1
ATOM 1127 O O . ARG A 1 136 ? 2.598 -4.574 18.058 1.00 57.66 136 ARG A O 1
ATOM 1134 N N . GLU A 1 137 ? 4.258 -3.813 19.368 1.00 47.53 137 GLU A N 1
ATOM 1135 C CA . GLU A 1 137 ? 4.339 -2.445 18.834 1.00 47.53 137 GLU A CA 1
ATOM 1136 C C . GLU A 1 137 ? 4.412 -2.468 17.284 1.00 47.53 137 GLU A C 1
ATOM 1138 O O . GLU A 1 137 ? 5.110 -3.310 16.719 1.00 47.53 137 GLU A O 1
ATOM 1143 N N . PHE A 1 138 ? 3.660 -1.591 16.597 1.00 59.25 138 PHE A N 1
ATOM 1144 C CA . PHE A 1 138 ? 3.408 -1.571 15.133 1.00 59.25 138 PHE A CA 1
ATOM 1145 C C . PHE A 1 138 ? 2.398 -2.592 14.559 1.00 59.25 138 PHE A C 1
ATOM 1147 O O . PHE A 1 138 ? 2.241 -2.682 13.338 1.00 59.25 138 PHE A O 1
ATOM 1154 N N . TRP A 1 139 ? 1.648 -3.305 15.404 1.00 81.50 139 TRP A N 1
ATOM 1155 C CA . TRP A 1 139 ? 0.574 -4.230 15.005 1.00 81.50 139 TRP A CA 1
ATOM 1156 C C . TRP A 1 139 ? -0.472 -3.653 14.041 1.00 81.50 139 TRP A C 1
ATOM 1158 O O . TRP A 1 139 ? -0.811 -4.305 13.055 1.00 81.50 139 TRP A O 1
ATOM 1168 N N . THR A 1 140 ? -0.952 -2.429 14.273 1.00 92.00 140 THR A N 1
ATOM 1169 C CA . THR A 1 140 ? -2.038 -1.819 13.496 1.00 92.00 140 THR A CA 1
ATOM 1170 C C . THR A 1 140 ? -1.651 -1.623 12.033 1.00 92.00 140 THR A C 1
ATOM 1172 O O . THR A 1 140 ? -2.479 -1.803 11.148 1.00 92.00 140 THR A O 1
ATOM 1175 N N . VAL A 1 141 ? -0.376 -1.329 11.752 1.00 93.81 141 VAL A N 1
ATOM 1176 C CA . VAL A 1 141 ? 0.140 -1.243 10.377 1.00 93.81 141 VAL A CA 1
ATOM 1177 C C . VAL A 1 141 ? 0.031 -2.600 9.681 1.00 93.81 141 VAL A C 1
ATOM 1179 O O . VAL A 1 141 ? -0.481 -2.678 8.567 1.00 93.81 141 VAL A O 1
ATOM 1182 N N . THR A 1 142 ? 0.496 -3.667 10.334 1.00 94.06 142 THR A N 1
ATOM 1183 C CA . THR A 1 142 ? 0.455 -5.031 9.786 1.00 94.06 142 THR A CA 1
ATOM 1184 C C . THR A 1 142 ? -0.979 -5.512 9.590 1.00 94.06 142 THR A C 1
ATOM 1186 O O . THR A 1 142 ? -1.293 -6.085 8.552 1.00 94.06 142 THR A O 1
ATOM 1189 N N . GLN A 1 143 ? -1.856 -5.238 10.551 1.00 95.12 143 GLN A N 1
ATOM 1190 C CA . GLN A 1 143 ? -3.269 -5.591 10.486 1.00 95.12 143 GLN A CA 1
ATOM 1191 C C . GLN A 1 143 ? -4.019 -4.834 9.391 1.00 95.12 143 GLN A C 1
ATOM 1193 O O . GLN A 1 143 ? -4.731 -5.458 8.613 1.00 95.12 143 GLN A O 1
ATOM 1198 N N . ALA A 1 144 ? -3.809 -3.522 9.259 1.00 96.81 144 ALA A N 1
ATOM 1199 C CA . ALA A 1 144 ? -4.395 -2.746 8.169 1.00 96.81 144 ALA A CA 1
ATOM 1200 C C . ALA A 1 144 ? -3.922 -3.260 6.798 1.00 96.81 144 ALA A C 1
ATOM 1202 O O . ALA A 1 144 ? -4.718 -3.385 5.872 1.00 96.81 144 ALA A O 1
ATOM 1203 N N . LEU A 1 145 ? -2.644 -3.635 6.667 1.00 96.94 145 LEU A N 1
ATOM 1204 C CA . LEU A 1 145 ? -2.131 -4.267 5.447 1.00 96.94 145 LEU A CA 1
ATOM 1205 C C . LEU A 1 145 ? -2.723 -5.665 5.204 1.00 96.94 145 LEU A C 1
ATOM 1207 O O . LEU A 1 145 ? -2.923 -6.030 4.048 1.00 96.94 145 LEU A O 1
ATOM 1211 N N . ALA A 1 146 ? -3.010 -6.437 6.257 1.00 96.69 146 ALA A N 1
ATOM 1212 C CA . ALA A 1 146 ? -3.702 -7.720 6.141 1.00 96.69 146 ALA A CA 1
ATOM 1213 C C . ALA A 1 146 ? -5.140 -7.533 5.648 1.00 96.69 146 ALA A C 1
ATOM 1215 O O . ALA A 1 146 ? -5.531 -8.206 4.700 1.00 96.69 146 ALA A O 1
ATOM 1216 N N . VAL A 1 147 ? -5.877 -6.562 6.197 1.00 97.25 147 VAL A N 1
ATOM 1217 C CA . VAL A 1 147 ? -7.222 -6.201 5.722 1.00 97.25 147 VAL A CA 1
ATOM 1218 C C . VAL A 1 147 ? -7.187 -5.742 4.264 1.00 97.25 147 VAL A C 1
ATOM 1220 O O . VAL A 1 147 ? -8.003 -6.196 3.472 1.00 97.25 147 VAL A O 1
ATOM 1223 N N . LEU A 1 148 ? -6.209 -4.923 3.861 1.00 98.00 148 LEU A N 1
ATOM 1224 C CA . LEU A 1 148 ? -6.034 -4.539 2.453 1.00 98.00 148 LEU A CA 1
ATOM 1225 C C . LEU A 1 148 ? -5.792 -5.757 1.545 1.00 98.00 148 LEU A C 1
ATOM 1227 O O . LEU A 1 148 ? -6.385 -5.852 0.473 1.00 98.00 148 LEU A O 1
ATOM 1231 N N . ALA A 1 149 ? -4.935 -6.696 1.956 1.00 97.69 149 ALA A N 1
ATOM 1232 C CA . ALA A 1 149 ? -4.668 -7.911 1.185 1.00 97.69 149 ALA A CA 1
ATOM 1233 C C . ALA A 1 149 ? -5.913 -8.811 1.071 1.00 97.69 149 ALA A C 1
ATOM 1235 O O . ALA A 1 149 ? -6.201 -9.310 -0.015 1.00 97.69 149 ALA A O 1
ATOM 1236 N N . LEU A 1 150 ? -6.667 -8.972 2.162 1.00 97.25 150 LEU A N 1
ATOM 1237 C CA . LEU A 1 150 ? -7.924 -9.724 2.197 1.00 97.25 150 LEU A CA 1
ATOM 1238 C C . LEU A 1 150 ? -9.003 -9.071 1.324 1.00 97.25 150 LEU A C 1
ATOM 1240 O O . LEU A 1 150 ? -9.612 -9.747 0.502 1.00 97.25 150 LEU A O 1
ATOM 1244 N N . ALA A 1 151 ? -9.165 -7.749 1.415 1.00 96.88 151 ALA A N 1
ATOM 1245 C CA . ALA A 1 151 ? -10.088 -6.985 0.576 1.00 96.88 151 ALA A CA 1
ATOM 1246 C C . ALA A 1 151 ? -9.733 -7.067 -0.916 1.00 96.88 151 ALA A C 1
ATOM 1248 O O . ALA A 1 151 ? -10.610 -6.993 -1.770 1.00 96.88 151 ALA A O 1
ATOM 1249 N N . CYS A 1 152 ? -8.448 -7.212 -1.253 1.00 96.81 152 CYS A N 1
ATOM 1250 C CA . CYS A 1 152 ? -8.042 -7.506 -2.623 1.00 96.81 152 CYS A CA 1
ATOM 1251 C C . CYS A 1 152 ? -8.429 -8.938 -3.030 1.00 96.81 152 CYS A C 1
ATOM 1253 O O . CYS A 1 152 ? -8.976 -9.134 -4.114 1.00 96.81 152 CYS A O 1
ATOM 1255 N N . ALA A 1 153 ? -8.170 -9.930 -2.171 1.00 95.81 153 ALA A N 1
ATOM 1256 C CA . ALA A 1 153 ? -8.468 -11.338 -2.444 1.00 95.81 153 ALA A CA 1
ATOM 1257 C C . ALA A 1 153 ? -9.965 -11.574 -2.700 1.00 95.81 153 ALA A C 1
ATOM 1259 O O . ALA A 1 153 ? -10.325 -12.239 -3.669 1.00 95.81 153 ALA A O 1
ATOM 1260 N N . ALA A 1 154 ? -10.819 -10.947 -1.894 1.00 94.69 154 ALA A N 1
ATOM 1261 C CA . ALA A 1 154 ? -12.272 -10.981 -2.031 1.00 94.69 154 ALA A CA 1
ATOM 1262 C C . ALA A 1 154 ? -12.808 -10.195 -3.248 1.00 94.69 154 ALA A C 1
ATOM 1264 O O . ALA A 1 154 ? -13.988 -10.240 -3.551 1.00 94.69 154 ALA A O 1
ATOM 1265 N N . LYS A 1 155 ? -11.951 -9.474 -3.985 1.00 92.81 155 LYS A N 1
ATOM 1266 C CA . LYS A 1 155 ? -12.303 -8.831 -5.266 1.00 92.81 155 LYS A CA 1
ATOM 1267 C C . LYS A 1 155 ? -11.771 -9.591 -6.481 1.00 92.81 155 LYS A C 1
ATOM 1269 O O . LYS A 1 155 ? -11.965 -9.142 -7.614 1.00 92.81 155 LYS A O 1
ATOM 1274 N N . GLN A 1 156 ? -11.056 -10.703 -6.287 1.00 91.62 156 GLN A N 1
ATOM 1275 C CA . GLN A 1 156 ? -10.568 -11.503 -7.407 1.00 91.62 156 GLN A CA 1
ATOM 1276 C C . GLN A 1 156 ? -11.728 -12.252 -8.087 1.00 91.62 156 GL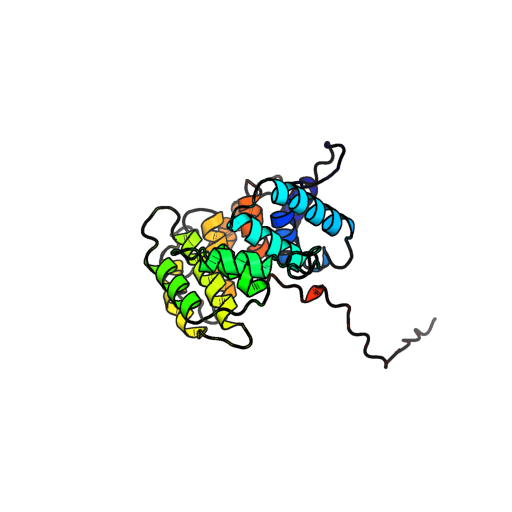N A C 1
ATOM 1278 O O . GLN A 1 156 ? -12.654 -12.683 -7.413 1.00 91.62 156 GLN A O 1
ATOM 1283 N N . PRO A 1 157 ? -11.668 -12.509 -9.410 1.00 86.56 157 PRO A N 1
ATOM 1284 C CA . PRO A 1 157 ? -12.711 -13.264 -10.123 1.00 86.56 157 PRO A CA 1
ATOM 1285 C C . PRO A 1 157 ? -12.954 -14.692 -9.603 1.00 86.56 157 PRO A C 1
ATOM 1287 O O . PRO A 1 157 ? -13.950 -15.320 -9.948 1.00 86.56 157 PRO A O 1
ATOM 1290 N N . HIS A 1 158 ? -12.007 -15.226 -8.833 1.00 83.19 158 HIS A N 1
ATOM 1291 C CA . HIS A 1 158 ? -12.076 -16.525 -8.171 1.00 83.19 158 HIS A CA 1
ATOM 1292 C C . HIS A 1 158 ? -11.974 -16.313 -6.662 1.00 83.19 158 HIS A C 1
ATOM 1294 O O . HIS A 1 158 ? -11.051 -16.836 -6.036 1.00 83.19 158 HIS A O 1
ATOM 1300 N N . GLU A 1 159 ? -12.848 -15.463 -6.121 1.00 79.50 159 GLU A N 1
ATOM 1301 C CA . GLU A 1 159 ? -12.858 -15.128 -4.702 1.00 79.50 159 GLU A CA 1
ATOM 1302 C C . GLU A 1 159 ? -12.911 -16.403 -3.850 1.00 79.50 159 GLU A C 1
ATOM 1304 O O . GLU A 1 159 ? -13.680 -17.331 -4.098 1.00 79.50 159 GLU A O 1
ATOM 1309 N N . VAL A 1 160 ? -12.005 -16.465 -2.881 1.00 86.50 160 VAL A N 1
ATOM 1310 C CA . VAL A 1 160 ? -11.876 -17.557 -1.901 1.00 86.50 160 VAL A CA 1
ATOM 1311 C C . VAL A 1 160 ? -12.226 -17.072 -0.493 1.00 86.50 160 VAL A C 1
ATOM 1313 O O . VAL A 1 160 ? -11.960 -17.761 0.485 1.00 86.50 160 VAL A O 1
ATOM 1316 N N . PHE A 1 161 ? -12.728 -15.844 -0.390 1.00 89.19 161 PHE A N 1
ATOM 1317 C CA . PHE A 1 161 ? -12.969 -15.146 0.858 1.00 89.19 161 PHE A CA 1
ATOM 1318 C C . PHE A 1 161 ? -14.101 -14.149 0.653 1.00 89.19 161 PHE A C 1
ATOM 1320 O O . PHE A 1 161 ? -14.050 -13.368 -0.299 1.00 89.19 161 PHE A O 1
ATOM 1327 N N . ASP A 1 162 ? -15.105 -14.203 1.522 1.00 87.62 162 ASP A N 1
ATOM 1328 C CA . ASP A 1 162 ? -16.252 -13.306 1.471 1.00 87.62 162 ASP A CA 1
ATOM 1329 C C . ASP A 1 162 ? -15.864 -11.927 2.030 1.00 87.62 162 ASP A C 1
ATOM 1331 O O . ASP A 1 162 ? -15.202 -11.812 3.064 1.00 87.62 162 ASP A O 1
ATOM 1335 N N . MET A 1 163 ? -16.281 -10.857 1.350 1.00 88.00 163 MET A N 1
ATOM 1336 C CA . MET A 1 163 ? -16.089 -9.489 1.834 1.00 88.00 163 MET A CA 1
ATOM 1337 C C . MET A 1 163 ? -16.762 -9.257 3.190 1.00 88.00 163 MET A C 1
ATOM 1339 O O . MET A 1 163 ? -16.226 -8.494 3.992 1.00 88.00 163 MET A O 1
ATOM 1343 N N . ASP A 1 164 ? -17.895 -9.909 3.467 1.00 86.25 164 ASP A N 1
ATOM 1344 C CA . ASP A 1 164 ? -18.626 -9.731 4.726 1.00 86.25 164 ASP A CA 1
ATOM 1345 C C . ASP A 1 164 ? -17.842 -10.302 5.935 1.00 86.25 164 ASP A C 1
ATOM 1347 O O . ASP A 1 164 ? -18.022 -9.851 7.068 1.00 86.25 164 ASP A O 1
ATOM 1351 N N . GLU A 1 165 ? -16.884 -11.215 5.716 1.00 87.38 165 GLU A N 1
ATOM 1352 C CA . GLU A 1 165 ? -15.970 -11.698 6.766 1.00 87.38 165 GLU A CA 1
ATOM 1353 C C . GLU A 1 165 ? -14.930 -10.638 7.191 1.00 87.38 165 GLU A C 1
ATOM 1355 O O . GLU A 1 165 ? -14.318 -10.748 8.257 1.00 87.38 165 GLU A O 1
ATOM 1360 N N . ILE A 1 166 ? -14.729 -9.572 6.403 1.00 91.38 166 ILE A N 1
ATOM 1361 C CA . ILE A 1 166 ? -13.795 -8.484 6.744 1.00 91.38 166 ILE A CA 1
ATOM 1362 C C . ILE A 1 166 ? -14.343 -7.589 7.859 1.00 91.38 166 ILE A C 1
ATOM 1364 O O . ILE A 1 166 ? -13.556 -6.981 8.591 1.00 91.38 166 ILE A O 1
ATOM 1368 N N . THR A 1 167 ? -15.664 -7.529 8.025 1.00 88.56 167 THR A N 1
ATOM 1369 C CA . THR A 1 167 ? -16.341 -6.612 8.948 1.00 88.56 167 THR A CA 1
ATOM 1370 C C . THR A 1 167 ? -15.844 -6.758 10.390 1.00 88.56 167 THR A C 1
ATOM 1372 O O . THR A 1 167 ? -15.626 -5.759 11.076 1.00 88.56 167 THR A O 1
ATOM 1375 N N . GLU A 1 168 ? -15.566 -7.978 10.863 1.00 88.88 168 GLU A N 1
A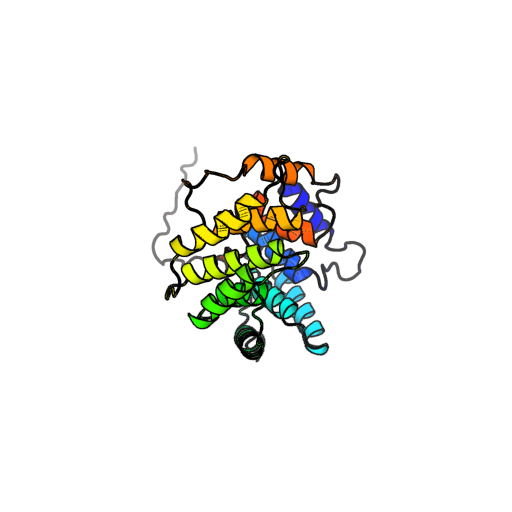TOM 1376 C CA . GLU A 1 168 ? -14.986 -8.183 12.201 1.00 88.88 168 GLU A CA 1
ATOM 1377 C C . GLU A 1 168 ? -13.573 -7.585 12.322 1.00 88.88 168 GLU A C 1
ATOM 1379 O O . GLU A 1 168 ? -13.240 -6.927 13.313 1.00 88.88 168 GLU A O 1
ATOM 1384 N N . LEU A 1 169 ? -12.746 -7.748 11.288 1.00 92.69 169 LEU A N 1
ATOM 1385 C CA . LEU A 1 169 ? -11.375 -7.240 11.269 1.00 92.69 169 LEU A CA 1
ATOM 1386 C C . LEU A 1 169 ? -11.349 -5.707 11.224 1.00 92.69 169 LEU A C 1
ATOM 1388 O O . LEU A 1 169 ? -10.527 -5.078 11.898 1.00 92.69 169 LEU A O 1
ATOM 1392 N N . THR A 1 170 ? -12.244 -5.080 10.455 1.00 92.50 170 THR A N 1
ATOM 1393 C CA . THR A 1 170 ? -12.330 -3.615 10.408 1.00 92.50 170 THR A CA 1
ATOM 1394 C C . THR A 1 170 ? -12.869 -3.052 11.712 1.00 92.50 170 THR A C 1
ATOM 1396 O O . THR A 1 170 ? -12.313 -2.067 12.197 1.00 92.50 170 THR A O 1
ATOM 1399 N N . MET A 1 171 ? -13.841 -3.706 12.357 1.00 90.94 171 MET A N 1
ATOM 1400 C CA . MET A 1 171 ? -14.308 -3.320 13.694 1.00 90.94 171 MET A CA 1
ATOM 1401 C C . MET A 1 171 ? -13.165 -3.266 14.719 1.00 90.94 171 MET A C 1
ATOM 1403 O O . MET A 1 171 ? -13.074 -2.310 15.492 1.00 90.94 171 MET A O 1
ATOM 1407 N N . GLU A 1 172 ? -12.246 -4.233 14.705 1.00 91.62 172 GLU A N 1
ATOM 1408 C CA . GLU A 1 172 ? -11.066 -4.210 15.581 1.00 91.62 172 GLU A CA 1
ATOM 1409 C C . GLU A 1 172 ? -10.097 -3.060 15.271 1.00 91.62 172 GLU A C 1
ATOM 1411 O O . GLU A 1 172 ? -9.496 -2.490 16.186 1.00 91.62 172 GLU A O 1
ATOM 1416 N N . LEU A 1 173 ? -9.959 -2.668 14.000 1.00 93.00 173 LEU A N 1
ATOM 1417 C CA . LEU A 1 173 ? -9.188 -1.479 13.627 1.00 93.00 173 LEU A CA 1
ATOM 1418 C C . LEU A 1 173 ? -9.880 -0.190 14.089 1.00 93.00 173 LEU A C 1
ATOM 1420 O O . LEU A 1 173 ? -9.212 0.699 14.625 1.00 93.00 173 LEU A O 1
ATOM 1424 N N . LYS A 1 174 ? -11.207 -0.098 13.932 1.00 92.62 174 LYS A N 1
ATOM 1425 C CA . LYS A 1 174 ? -12.010 1.071 14.321 1.00 92.62 174 LYS A CA 1
ATOM 1426 C C . LYS A 1 174 ? -11.889 1.374 15.816 1.00 92.62 174 LYS A C 1
ATOM 1428 O O . LYS A 1 174 ? -11.649 2.520 16.194 1.00 92.62 174 LYS A O 1
ATOM 1433 N N . LYS A 1 175 ? -11.913 0.336 16.663 1.00 91.62 175 LYS A N 1
ATOM 1434 C CA . LYS A 1 175 ? -11.741 0.437 18.129 1.00 91.62 175 LYS A CA 1
ATOM 1435 C C . LYS A 1 175 ? -10.433 1.107 18.570 1.00 91.62 175 LYS A C 1
ATOM 1437 O O . LYS A 1 175 ? -10.313 1.502 19.727 1.00 91.62 175 LYS A O 1
ATOM 1442 N N . ARG A 1 176 ? -9.442 1.241 17.681 1.00 92.12 176 ARG A N 1
ATOM 1443 C CA . ARG A 1 176 ? -8.149 1.879 17.985 1.00 92.12 176 ARG A CA 1
ATOM 1444 C C . ARG A 1 176 ? -8.110 3.373 17.723 1.00 92.12 176 ARG A C 1
ATOM 1446 O O . ARG A 1 176 ? -7.071 3.993 17.958 1.00 92.12 176 ARG A O 1
ATOM 1453 N N . GLN A 1 177 ? -9.196 3.955 17.227 1.00 94.69 177 GLN A N 1
ATOM 1454 C CA . GLN A 1 177 ? -9.264 5.392 17.045 1.00 94.69 177 GLN A CA 1
ATOM 1455 C C . GLN A 1 177 ? -9.195 6.106 18.397 1.00 94.69 177 GLN A C 1
ATOM 1457 O O . GLN A 1 177 ? -9.980 5.862 19.311 1.00 94.69 177 GLN A O 1
ATOM 1462 N N . TYR A 1 178 ? -8.238 7.017 18.531 1.00 95.38 178 TYR A N 1
ATOM 1463 C CA . TYR A 1 178 ? -8.164 7.921 19.665 1.00 95.38 178 TYR A CA 1
ATOM 1464 C C . TYR A 1 178 ? -9.242 8.998 19.566 1.00 95.38 178 TYR A C 1
ATOM 1466 O O . TYR A 1 178 ? -9.691 9.365 18.482 1.00 95.38 178 TYR A O 1
ATOM 1474 N N . GLN A 1 179 ? -9.557 9.627 20.699 1.00 93.88 179 GLN A N 1
ATOM 1475 C CA . GLN A 1 179 ? -10.517 10.736 20.769 1.00 93.88 179 GLN A CA 1
ATOM 1476 C C . GLN A 1 179 ? -10.171 11.924 19.861 1.00 93.88 179 GLN A C 1
ATOM 1478 O O . GLN A 1 179 ? -11.032 12.749 19.581 1.00 93.88 179 GLN A O 1
ATOM 1483 N N . ASN A 1 180 ? -8.921 12.061 19.410 1.00 93.75 180 ASN A N 1
ATOM 1484 C CA . ASN A 1 180 ? -8.517 13.109 18.471 1.00 93.75 180 ASN A CA 1
ATOM 1485 C C . ASN A 1 180 ? -8.774 12.737 16.990 1.00 93.75 180 ASN A C 1
ATOM 1487 O O . ASN A 1 180 ? -8.472 13.549 16.116 1.00 93.75 180 ASN A O 1
ATOM 1491 N N . GLY A 1 181 ? -9.309 11.541 16.718 1.00 94.06 181 GLY A N 1
ATOM 1492 C CA . GLY A 1 181 ? -9.590 10.979 15.394 1.00 94.06 181 GLY A CA 1
ATOM 1493 C C . GLY A 1 181 ? -8.444 10.178 14.766 1.00 94.06 181 GLY A C 1
ATOM 1494 O O . GLY A 1 181 ? -8.646 9.544 13.737 1.00 94.06 181 GLY A O 1
ATOM 1495 N N . THR A 1 182 ? -7.242 10.194 15.343 1.00 95.75 182 THR A N 1
ATOM 1496 C CA . THR A 1 182 ? -6.083 9.454 14.806 1.00 95.75 182 THR A CA 1
ATOM 1497 C C . THR A 1 182 ? -6.035 8.019 15.314 1.00 95.75 182 THR A C 1
ATOM 1499 O O . THR A 1 182 ? -6.622 7.699 16.342 1.00 95.75 182 THR A O 1
ATOM 1502 N N . VAL A 1 183 ? -5.288 7.167 14.619 1.00 94.81 183 VAL A N 1
ATOM 1503 C CA . VAL A 1 183 ? -4.896 5.840 15.100 1.00 94.81 183 VAL A CA 1
ATOM 1504 C C . VAL A 1 183 ? -3.378 5.819 15.208 1.00 94.81 183 VAL A C 1
ATOM 1506 O O . VAL A 1 183 ? -2.696 5.861 14.185 1.00 94.81 183 VAL A O 1
ATOM 1509 N N . GLU A 1 184 ? -2.851 5.769 16.433 1.00 92.62 184 GLU A N 1
ATOM 1510 C CA . GLU A 1 184 ? -1.414 5.807 16.756 1.00 92.62 184 GLU A CA 1
ATOM 1511 C C . GLU A 1 184 ? -0.679 7.024 16.154 1.00 92.62 184 GLU A C 1
ATOM 1513 O O . GLU A 1 184 ? -0.514 8.053 16.803 1.00 92.62 184 GLU A O 1
ATOM 1518 N N . ASN A 1 185 ? -0.230 6.912 14.903 1.00 93.88 185 ASN A N 1
ATOM 1519 C CA . ASN A 1 185 ? 0.538 7.916 14.177 1.00 93.88 185 ASN A CA 1
ATOM 1520 C C . ASN A 1 185 ? -0.040 8.147 12.769 1.00 93.88 185 ASN A C 1
ATOM 1522 O O . ASN A 1 185 ? -0.963 7.465 12.327 1.00 93.88 185 ASN A O 1
ATOM 1526 N N . LEU A 1 186 ? 0.531 9.105 12.036 1.00 95.94 186 LEU A N 1
ATOM 1527 C CA . LEU A 1 186 ? 0.034 9.507 10.718 1.00 95.94 186 LEU A CA 1
ATOM 1528 C C . LEU A 1 186 ? 0.005 8.360 9.694 1.00 95.94 186 LEU A C 1
ATOM 1530 O O . LEU A 1 186 ? -0.979 8.209 8.973 1.00 95.94 186 LEU A O 1
ATOM 1534 N N . LYS A 1 187 ? 1.062 7.538 9.647 1.00 95.94 187 LYS A N 1
ATOM 1535 C CA . LYS A 1 187 ? 1.141 6.374 8.753 1.00 95.94 187 LYS A CA 1
ATOM 1536 C C . LYS A 1 187 ? 0.071 5.345 9.111 1.00 95.94 187 LYS A C 1
ATOM 1538 O O . LYS A 1 187 ? -0.616 4.862 8.215 1.00 95.94 187 LYS A O 1
ATOM 1543 N N . THR A 1 188 ? -0.065 5.013 10.395 1.00 96.06 188 THR A N 1
ATOM 1544 C CA . THR A 1 188 ? -1.068 4.052 10.867 1.00 96.06 188 THR A CA 1
ATOM 1545 C C . THR A 1 188 ? -2.483 4.557 10.574 1.00 96.06 188 THR A C 1
ATOM 1547 O O . THR A 1 188 ? -3.273 3.825 9.990 1.00 96.06 188 THR A O 1
ATOM 1550 N N . THR A 1 189 ? -2.775 5.824 10.880 1.00 97.44 189 THR A N 1
ATOM 1551 C CA . THR A 1 189 ? -4.073 6.460 10.591 1.00 97.44 189 THR A CA 1
ATOM 1552 C C . THR A 1 189 ? -4.413 6.370 9.103 1.00 97.44 189 THR A C 1
ATOM 1554 O O . THR A 1 189 ? -5.520 5.979 8.744 1.00 97.44 189 THR A O 1
ATOM 1557 N N . ALA A 1 190 ? -3.451 6.684 8.228 1.00 97.81 190 ALA A N 1
ATOM 1558 C CA . ALA A 1 190 ? -3.657 6.609 6.788 1.00 97.81 190 ALA A CA 1
ATOM 1559 C C . ALA A 1 190 ? -3.917 5.171 6.313 1.00 97.81 190 ALA A C 1
ATOM 1561 O O . ALA A 1 190 ? -4.816 4.950 5.511 1.00 97.81 190 ALA A O 1
ATOM 1562 N N . LEU A 1 191 ? -3.170 4.188 6.819 1.00 97.94 191 LEU A N 1
ATOM 1563 C CA . LEU A 1 191 ? -3.368 2.783 6.459 1.00 97.94 191 LEU A CA 1
ATOM 1564 C C . LEU A 1 191 ? -4.707 2.221 6.941 1.00 97.94 191 LEU A C 1
ATOM 1566 O O . LEU A 1 191 ? -5.325 1.468 6.196 1.00 97.94 191 LEU A O 1
ATOM 1570 N N . VAL A 1 192 ? -5.164 2.596 8.140 1.00 97.00 192 VAL A N 1
ATOM 1571 C CA . VAL A 1 192 ? -6.492 2.200 8.631 1.00 97.00 192 VAL A CA 1
ATOM 1572 C C . VAL A 1 192 ? -7.573 2.764 7.718 1.00 97.00 192 VAL A C 1
ATOM 1574 O O . VAL A 1 192 ? -8.370 1.988 7.214 1.00 97.00 192 VAL A O 1
ATOM 1577 N N . LEU A 1 193 ? -7.543 4.063 7.397 1.00 97.00 193 LEU A N 1
ATOM 1578 C CA . LEU A 1 193 ? -8.493 4.657 6.446 1.00 97.00 193 LEU A CA 1
ATOM 1579 C C . LEU A 1 193 ? -8.489 3.941 5.093 1.00 97.00 193 LEU A C 1
ATOM 1581 O O . LEU A 1 193 ? -9.543 3.609 4.569 1.00 97.00 193 LEU A O 1
ATOM 1585 N N . GLN A 1 194 ? -7.309 3.639 4.546 1.00 97.81 194 GLN A N 1
ATOM 1586 C CA . GLN A 1 194 ? -7.219 2.869 3.307 1.00 97.81 194 GLN A CA 1
ATOM 1587 C C . GLN A 1 194 ? -7.848 1.476 3.427 1.00 97.81 194 GLN A C 1
ATOM 1589 O O . GLN A 1 194 ? -8.476 1.022 2.473 1.00 97.81 194 GLN A O 1
ATOM 1594 N N . ALA A 1 195 ? -7.648 0.788 4.554 1.00 97.19 195 ALA A N 1
ATOM 1595 C CA . ALA A 1 195 ? -8.243 -0.520 4.803 1.00 97.19 195 ALA A CA 1
ATOM 1596 C C . ALA A 1 195 ? -9.773 -0.424 4.841 1.00 97.19 195 ALA A C 1
ATOM 1598 O O . ALA A 1 195 ? -10.427 -1.205 4.154 1.00 97.19 195 ALA A O 1
ATOM 1599 N N . LEU A 1 196 ? -10.324 0.576 5.540 1.00 95.06 196 LEU A N 1
ATOM 1600 C CA . LEU A 1 196 ? -11.765 0.846 5.589 1.00 95.06 196 LEU A CA 1
ATOM 1601 C C . LEU A 1 196 ? -12.320 1.149 4.185 1.00 95.06 196 LEU A C 1
ATOM 1603 O O . LEU A 1 196 ? -13.213 0.451 3.722 1.00 95.06 196 LEU A O 1
ATOM 1607 N N . PHE A 1 197 ? -11.694 2.057 3.425 1.00 94.31 197 PHE A N 1
ATOM 1608 C CA . PHE A 1 197 ? -12.092 2.366 2.038 1.00 94.31 197 PHE A CA 1
ATOM 1609 C C . PHE A 1 197 ? -12.066 1.154 1.100 1.00 94.31 197 PHE A C 1
ATOM 1611 O O . PHE A 1 197 ? -12.774 1.112 0.097 1.00 94.31 197 PHE A O 1
ATOM 1618 N N . ALA A 1 198 ? -11.185 0.187 1.361 1.00 94.81 198 ALA A N 1
ATOM 1619 C CA . ALA A 1 198 ? -11.073 -1.004 0.533 1.00 94.81 198 ALA A CA 1
ATOM 1620 C C . ALA A 1 198 ? -12.136 -2.059 0.856 1.00 94.81 198 ALA A C 1
ATOM 1622 O O . ALA A 1 198 ? -12.413 -2.884 -0.020 1.00 94.81 198 ALA A O 1
ATOM 1623 N N . SER A 1 199 ? -12.674 -2.054 2.075 1.00 91.00 199 SER A N 1
ATOM 1624 C CA . SER A 1 199 ? -13.450 -3.162 2.633 1.00 91.00 199 SER A CA 1
ATOM 1625 C C . SER A 1 199 ? -14.907 -2.837 2.933 1.00 91.00 199 SER A C 1
ATOM 1627 O O . SER A 1 199 ? -15.741 -3.729 2.822 1.00 91.00 199 SER A O 1
ATOM 1629 N N . GLU A 1 200 ? -15.226 -1.594 3.278 1.00 80.81 200 GLU A N 1
ATOM 1630 C CA . GLU A 1 200 ? -16.544 -1.249 3.804 1.00 80.81 200 GLU A CA 1
ATOM 1631 C C . GLU A 1 200 ? -17.515 -0.783 2.717 1.00 80.81 200 GLU A C 1
ATOM 1633 O O . GLU A 1 200 ? -17.130 -0.203 1.696 1.00 80.81 200 GLU A O 1
ATOM 1638 N N . LYS A 1 201 ? -18.800 -1.058 2.955 1.00 71.25 201 LYS A N 1
ATOM 1639 C CA . LYS A 1 201 ? -19.920 -0.506 2.189 1.00 71.25 201 LYS A CA 1
ATOM 1640 C C . LYS A 1 201 ? -20.213 0.900 2.732 1.00 71.25 201 LYS A C 1
ATOM 1642 O O . LYS A 1 201 ? -20.040 1.146 3.921 1.00 71.25 201 LYS A O 1
ATOM 1647 N N . GLU A 1 202 ? -20.693 1.812 1.882 1.00 59.94 202 GLU A N 1
ATOM 1648 C CA . GLU A 1 202 ? -20.945 3.229 2.235 1.00 59.94 202 GLU A CA 1
ATOM 1649 C C . GLU A 1 202 ? -21.876 3.431 3.452 1.00 59.94 202 GLU A C 1
ATOM 1651 O O . GLU A 1 202 ? -21.936 4.522 4.001 1.00 59.94 202 GLU A O 1
ATOM 1656 N N . THR A 1 203 ? -22.602 2.400 3.892 1.00 54.44 203 THR A N 1
ATOM 1657 C CA . THR A 1 203 ? -23.555 2.459 5.010 1.00 54.44 203 THR A CA 1
ATOM 1658 C C . THR A 1 203 ? -22.966 2.120 6.385 1.00 54.44 203 THR A C 1
ATOM 1660 O O . THR A 1 203 ? -23.662 2.302 7.379 1.00 54.44 203 THR A O 1
ATOM 1663 N N . ASP A 1 204 ? -21.717 1.649 6.477 1.00 62.25 204 ASP A N 1
ATOM 1664 C CA . ASP A 1 204 ? -21.100 1.176 7.733 1.00 62.25 204 ASP A CA 1
ATOM 1665 C C . ASP A 1 204 ? -20.344 2.287 8.498 1.00 62.25 204 ASP A C 1
ATOM 1667 O O . ASP A 1 204 ? -19.270 2.068 9.072 1.00 62.25 204 ASP A O 1
ATOM 1671 N N . GLU A 1 205 ? -20.915 3.497 8.541 1.00 60.53 205 GLU A N 1
ATOM 1672 C CA . GLU A 1 205 ? -20.336 4.671 9.224 1.00 60.53 205 GLU A CA 1
ATOM 1673 C C . GLU A 1 205 ? -20.294 4.535 10.758 1.00 60.53 205 GLU A C 1
ATOM 1675 O O . GLU A 1 205 ? -19.695 5.354 11.463 1.00 60.53 205 GLU A O 1
ATOM 1680 N N . GLU A 1 206 ? -20.922 3.500 11.315 1.00 67.62 206 GLU A N 1
ATOM 1681 C CA . GLU A 1 206 ? -20.951 3.305 12.754 1.00 67.62 206 GLU A CA 1
ATOM 1682 C C . GLU A 1 206 ? -19.538 2.988 13.285 1.00 67.62 206 GLU A C 1
ATOM 1684 O O . GLU A 1 206 ? -18.853 2.059 12.847 1.00 67.62 206 GLU A O 1
ATOM 1689 N N . ASN A 1 207 ? -19.124 3.745 14.307 1.00 74.38 207 ASN A N 1
ATOM 1690 C CA . ASN A 1 207 ? -17.951 3.505 15.161 1.00 74.38 207 ASN A CA 1
ATOM 1691 C C . ASN A 1 207 ? -16.572 3.970 14.655 1.00 74.38 207 ASN A C 1
ATOM 1693 O O . ASN A 1 207 ? -15.575 3.674 15.317 1.00 74.38 207 ASN A O 1
ATOM 1697 N N . PHE A 1 208 ? -16.475 4.737 13.563 1.00 88.38 208 PHE A N 1
ATOM 1698 C CA . PHE A 1 208 ? -15.223 5.422 13.202 1.00 88.38 208 PHE A CA 1
ATOM 1699 C C . PHE A 1 208 ? -15.464 6.866 12.765 1.00 88.38 208 PHE A C 1
ATOM 1701 O O . PHE A 1 208 ? -16.155 7.129 11.789 1.00 88.38 208 PHE A O 1
ATOM 1708 N N . GLU A 1 209 ? -14.850 7.828 13.459 1.00 92.81 209 GLU A N 1
ATOM 1709 C CA . GLU A 1 209 ? -14.933 9.250 13.115 1.00 92.81 209 GLU A CA 1
ATOM 1710 C C . GLU A 1 209 ? -14.024 9.562 11.904 1.00 92.81 209 GLU A C 1
ATOM 1712 O O . GLU A 1 209 ? -12.983 10.216 12.043 1.00 92.81 209 GLU A O 1
ATOM 1717 N N . GLU A 1 210 ? -14.383 9.069 10.713 1.00 92.25 210 GLU A N 1
ATOM 1718 C CA . GLU A 1 210 ? -13.589 9.177 9.479 1.00 92.25 210 GLU A CA 1
ATOM 1719 C C . GLU A 1 210 ? -13.201 10.623 9.164 1.00 92.25 210 GLU A C 1
ATOM 1721 O O . GLU A 1 210 ? -12.020 10.942 8.989 1.00 92.25 210 GLU A O 1
ATOM 1726 N N . GLU A 1 211 ? -14.176 11.534 9.163 1.00 92.62 211 GLU A N 1
ATOM 1727 C CA . GLU A 1 211 ? -13.914 12.937 8.856 1.00 92.62 211 GLU A CA 1
ATOM 1728 C C . GLU A 1 211 ? -12.890 13.556 9.813 1.00 92.62 211 GLU A C 1
ATOM 1730 O O . GLU A 1 211 ? -12.108 14.434 9.444 1.00 92.62 211 GLU A O 1
ATOM 1735 N N . LYS A 1 212 ? -12.887 13.121 11.075 1.00 95.62 212 LYS A N 1
ATOM 1736 C CA . LYS A 1 212 ? -11.961 13.618 12.091 1.00 95.62 212 LYS A CA 1
ATOM 1737 C C . LYS A 1 212 ? -10.552 13.094 11.848 1.00 95.62 212 LYS A C 1
ATOM 1739 O O . LYS A 1 212 ? -9.603 13.875 11.958 1.00 95.62 212 LYS A O 1
ATOM 1744 N N . ALA A 1 213 ? -10.428 11.827 11.451 1.00 96.69 213 ALA A N 1
ATOM 1745 C CA . ALA A 1 213 ? -9.170 11.239 11.004 1.00 96.69 213 ALA A CA 1
ATOM 1746 C C . ALA A 1 213 ? -8.616 11.989 9.781 1.00 96.69 213 ALA A C 1
ATOM 1748 O O . ALA A 1 213 ? -7.466 12.437 9.793 1.00 96.69 213 ALA A O 1
ATOM 1749 N N . LEU A 1 214 ? -9.457 12.226 8.766 1.00 95.88 214 LEU A N 1
ATOM 1750 C CA . LEU A 1 214 ? -9.107 12.995 7.570 1.00 95.88 214 LEU A CA 1
ATOM 1751 C C . LEU A 1 214 ? -8.679 14.424 7.920 1.00 95.88 214 LEU A C 1
ATOM 1753 O O . LEU A 1 214 ? -7.626 14.882 7.470 1.00 95.88 214 LEU A O 1
ATOM 1757 N N . ARG A 1 215 ? -9.425 15.122 8.786 1.00 96.38 215 ARG A N 1
ATOM 1758 C CA . ARG A 1 215 ? -9.048 16.459 9.275 1.00 96.38 215 ARG A CA 1
ATOM 1759 C C . ARG A 1 215 ? -7.673 16.451 9.942 1.00 96.38 215 ARG A C 1
ATOM 1761 O O . ARG A 1 215 ? -6.899 17.383 9.716 1.00 96.38 215 ARG A O 1
ATOM 1768 N N . GLN A 1 216 ? -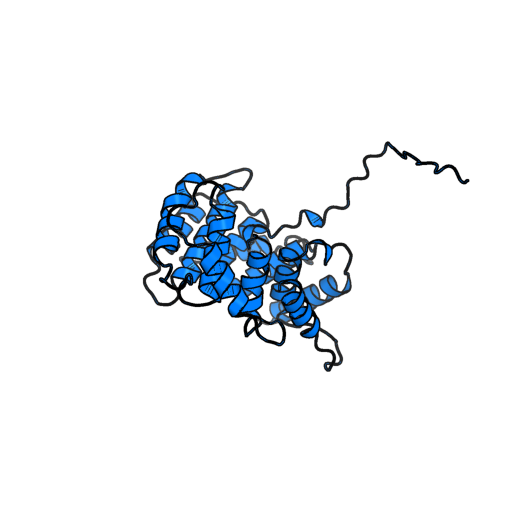7.337 15.424 10.725 1.00 96.81 216 GLN A N 1
ATOM 1769 C CA . GLN A 1 216 ? -6.011 15.333 11.341 1.00 96.81 216 GLN A CA 1
ATOM 1770 C C . GLN A 1 216 ? -4.886 15.024 10.357 1.00 96.81 216 GLN A C 1
ATOM 1772 O O . GLN A 1 216 ? -3.804 15.613 10.454 1.00 96.81 216 GLN A O 1
ATOM 1777 N N . ILE A 1 217 ? -5.140 14.169 9.367 1.00 97.00 217 ILE A N 1
ATOM 1778 C CA . ILE A 1 217 ? -4.205 13.964 8.259 1.00 97.00 217 ILE A CA 1
ATOM 1779 C C . ILE A 1 217 ? -3.918 15.305 7.580 1.00 97.00 217 ILE A C 1
ATOM 1781 O O . ILE A 1 217 ? -2.758 15.686 7.451 1.00 97.00 217 ILE A O 1
ATOM 1785 N N . LEU A 1 218 ? -4.956 16.065 7.220 1.00 96.19 218 LEU A N 1
ATOM 1786 C CA . LEU A 1 218 ? -4.807 17.355 6.542 1.00 96.19 218 LEU A CA 1
ATOM 1787 C C . LEU A 1 218 ? -4.026 18.378 7.381 1.00 96.19 218 LEU A C 1
ATOM 1789 O O . LEU A 1 218 ? -3.181 19.088 6.837 1.00 96.19 218 LEU A O 1
ATOM 1793 N N . ARG A 1 219 ? -4.251 18.423 8.701 1.00 95.88 219 ARG A N 1
ATOM 1794 C CA . ARG A 1 219 ? -3.495 19.278 9.639 1.00 95.88 219 ARG A CA 1
ATOM 1795 C C . ARG A 1 219 ? -2.022 18.894 9.762 1.00 95.88 219 ARG A C 1
ATOM 1797 O O . ARG A 1 219 ? -1.206 19.730 10.133 1.00 95.88 219 ARG A O 1
ATOM 1804 N N . SER A 1 220 ? -1.676 17.652 9.437 1.00 96.12 220 SER A N 1
ATOM 1805 C CA . SER A 1 220 ? -0.298 17.159 9.490 1.00 96.12 220 SER A CA 1
ATOM 1806 C C . SER A 1 220 ? 0.535 17.550 8.261 1.00 96.12 220 SER A C 1
ATOM 1808 O O . SER A 1 220 ? 1.747 17.311 8.252 1.00 96.12 220 SER A O 1
ATOM 1810 N N . GLN A 1 221 ? -0.077 18.150 7.228 1.00 97.19 221 GLN A N 1
ATOM 1811 C CA . GLN A 1 221 ? 0.641 18.620 6.044 1.00 97.19 221 GLN A CA 1
ATOM 1812 C C . GLN A 1 221 ? 1.572 19.788 6.401 1.00 97.19 221 GLN A C 1
ATOM 1814 O O . GLN A 1 221 ? 1.154 20.793 6.971 1.00 97.19 221 GLN A O 1
ATOM 1819 N N . LYS A 1 222 ? 2.849 19.661 6.041 1.00 97.06 222 LYS A N 1
ATOM 1820 C CA . LYS A 1 222 ? 3.881 20.679 6.263 1.00 97.06 222 LYS A CA 1
ATOM 1821 C C . LYS A 1 222 ? 3.792 21.801 5.227 1.00 97.06 222 LYS A C 1
ATOM 1823 O O . LYS A 1 222 ? 3.152 21.668 4.183 1.00 97.06 222 LYS A O 1
ATOM 1828 N N . GLU A 1 223 ? 4.483 22.907 5.490 1.00 94.81 223 GLU A N 1
ATOM 1829 C CA . GLU A 1 223 ? 4.525 24.070 4.592 1.00 94.81 223 GLU A CA 1
ATOM 1830 C C . GLU A 1 223 ? 5.065 23.727 3.199 1.00 94.81 223 GLU A C 1
ATOM 1832 O O . GLU A 1 223 ? 4.509 24.166 2.192 1.00 94.81 223 GLU A O 1
ATOM 1837 N N . ASN A 1 224 ? 6.062 22.841 3.130 1.00 92.75 224 ASN A N 1
ATOM 1838 C CA . ASN A 1 224 ? 6.603 22.331 1.870 1.00 92.75 224 ASN A CA 1
ATOM 1839 C C . ASN A 1 224 ? 5.651 21.379 1.116 1.00 92.75 224 ASN A C 1
ATOM 1841 O O . ASN A 1 224 ? 6.001 20.900 0.048 1.00 92.75 224 ASN A O 1
ATOM 1845 N N . GLY A 1 225 ? 4.464 21.077 1.656 1.00 94.25 225 GLY A N 1
ATOM 1846 C CA . GLY A 1 225 ? 3.469 20.191 1.048 1.00 94.25 225 GLY A CA 1
ATOM 1847 C C . GLY A 1 225 ? 3.597 18.714 1.430 1.00 94.25 225 GLY A C 1
ATOM 1848 O O . GLY A 1 225 ? 2.644 17.963 1.216 1.00 94.25 225 GLY A O 1
ATOM 1849 N N . SER A 1 226 ? 4.709 18.296 2.034 1.00 95.12 226 SER A N 1
ATOM 1850 C CA . SER A 1 226 ? 4.917 16.921 2.504 1.00 95.12 226 SER A CA 1
ATOM 1851 C C . SER A 1 226 ? 4.073 16.579 3.733 1.00 95.12 226 SER A C 1
ATOM 1853 O O . SER A 1 226 ? 3.588 17.456 4.448 1.00 95.12 226 SER A O 1
ATOM 1855 N N . PHE A 1 227 ? 3.991 15.289 4.052 1.00 96.69 227 PHE A N 1
ATOM 1856 C CA . PHE A 1 227 ? 3.489 14.791 5.337 1.00 96.69 227 PHE A CA 1
ATOM 1857 C C . PHE A 1 227 ? 4.638 14.417 6.294 1.00 96.69 227 PHE A C 1
ATOM 1859 O O . PHE A 1 227 ? 4.593 13.423 7.022 1.00 96.69 227 PHE A O 1
ATOM 1866 N N . GLY A 1 228 ? 5.709 15.219 6.268 1.00 94.25 228 GLY A N 1
ATOM 1867 C CA . GLY A 1 228 ? 6.897 15.090 7.115 1.00 94.25 228 GLY A CA 1
ATOM 1868 C C . GLY A 1 228 ? 8.027 14.266 6.497 1.00 94.25 228 GLY A C 1
ATOM 1869 O O . GLY A 1 228 ? 9.185 14.633 6.643 1.00 94.25 228 GLY A O 1
ATOM 1870 N N . ASN A 1 229 ? 7.710 13.184 5.784 1.00 92.94 229 ASN A N 1
ATOM 1871 C CA . ASN A 1 229 ? 8.678 12.396 5.016 1.00 92.94 229 ASN A CA 1
ATOM 1872 C C . ASN A 1 229 ? 7.991 11.690 3.834 1.00 92.94 229 ASN A C 1
ATOM 1874 O O . ASN A 1 229 ? 6.760 11.719 3.708 1.00 92.94 229 ASN A O 1
ATOM 1878 N N . LEU A 1 230 ? 8.782 11.054 2.964 1.00 92.31 230 LEU A N 1
ATOM 1879 C CA . LEU A 1 230 ? 8.256 10.362 1.789 1.00 92.31 230 LEU A CA 1
ATOM 1880 C C . LEU A 1 230 ? 7.324 9.211 2.171 1.00 92.31 230 LEU A C 1
ATOM 1882 O O . LEU A 1 230 ? 6.263 9.077 1.573 1.00 92.31 230 LEU A O 1
ATOM 1886 N N . LEU A 1 231 ? 7.678 8.410 3.178 1.00 93.12 231 LEU A N 1
ATOM 1887 C CA . LEU A 1 231 ? 6.898 7.233 3.559 1.00 93.12 231 LEU A CA 1
ATOM 1888 C C . LEU A 1 231 ? 5.491 7.607 4.049 1.00 93.12 231 LEU A C 1
ATOM 1890 O O . LEU A 1 231 ? 4.507 7.007 3.627 1.00 93.12 231 LEU A O 1
ATOM 1894 N N . ASN A 1 232 ? 5.377 8.629 4.895 1.00 96.12 232 ASN A N 1
ATOM 1895 C CA . ASN A 1 232 ? 4.087 9.163 5.326 1.00 96.12 232 ASN A CA 1
ATOM 1896 C C . ASN A 1 232 ? 3.311 9.728 4.138 1.00 96.12 232 ASN A C 1
ATOM 1898 O O . ASN A 1 232 ? 2.123 9.460 3.996 1.00 96.12 232 ASN A O 1
ATOM 1902 N N . THR A 1 233 ? 3.985 10.475 3.262 1.00 95.56 233 THR A N 1
ATOM 1903 C CA . THR A 1 233 ? 3.353 11.056 2.072 1.00 95.56 233 THR A CA 1
ATOM 1904 C C . THR A 1 233 ? 2.827 9.963 1.136 1.00 95.56 233 THR A C 1
ATOM 1906 O O . THR A 1 233 ? 1.710 10.085 0.645 1.00 95.56 233 THR A O 1
ATOM 1909 N N . TYR A 1 234 ? 3.571 8.868 0.964 1.00 95.06 234 TYR A N 1
ATOM 1910 C CA . TYR A 1 234 ? 3.180 7.685 0.196 1.00 95.06 234 TYR A CA 1
ATOM 1911 C C . TYR A 1 234 ? 1.882 7.055 0.714 1.00 95.06 234 TYR A C 1
ATOM 1913 O O . TYR A 1 234 ? 0.983 6.786 -0.077 1.00 95.06 234 TYR A O 1
ATOM 1921 N N . TYR A 1 235 ? 1.747 6.864 2.031 1.00 96.31 235 TYR A N 1
ATOM 1922 C CA . TYR A 1 235 ? 0.524 6.296 2.611 1.00 96.31 235 TYR A CA 1
ATOM 1923 C C . TYR A 1 235 ? -0.630 7.303 2.702 1.00 96.31 235 TYR A C 1
ATOM 1925 O O . TYR A 1 235 ? -1.789 6.908 2.666 1.00 96.31 235 TYR A O 1
ATOM 1933 N N . VAL A 1 236 ? -0.355 8.603 2.800 1.00 97.19 236 VAL A N 1
ATOM 1934 C CA . VAL A 1 236 ? -1.408 9.624 2.884 1.00 97.19 236 VAL A CA 1
ATOM 1935 C C . VAL A 1 236 ? -1.996 9.965 1.513 1.00 97.19 236 VAL A C 1
ATOM 1937 O O . VAL A 1 236 ? -3.196 10.207 1.416 1.00 97.19 236 VAL A O 1
ATOM 1940 N N . LEU A 1 237 ? -1.194 9.992 0.443 1.00 94.62 237 LEU A N 1
ATOM 1941 C CA . LEU A 1 237 ? -1.660 10.447 -0.874 1.00 94.62 237 LEU A CA 1
ATOM 1942 C C . LEU A 1 237 ? -2.920 9.718 -1.386 1.00 94.62 237 LEU A C 1
ATOM 1944 O O . LEU A 1 237 ? -3.814 10.418 -1.867 1.00 94.62 237 LEU A O 1
ATOM 1948 N N . PRO A 1 238 ? -3.030 8.375 -1.273 1.00 94.81 238 PRO A N 1
ATOM 1949 C CA . PRO A 1 238 ? -4.233 7.639 -1.667 1.00 94.81 238 PRO A CA 1
ATOM 1950 C C . PRO A 1 238 ? -5.469 8.054 -0.861 1.00 94.81 238 PRO A C 1
ATOM 1952 O O . PRO A 1 238 ? -6.537 8.262 -1.434 1.00 94.81 238 PRO A O 1
ATOM 1955 N N . VAL A 1 239 ? -5.307 8.274 0.448 1.00 95.75 239 VAL A N 1
ATOM 1956 C CA . VAL A 1 239 ? -6.396 8.668 1.358 1.00 95.75 239 VAL A CA 1
ATOM 1957 C C . VAL A 1 239 ? -7.026 9.993 0.933 1.00 95.75 239 VAL A C 1
ATOM 1959 O O . VAL A 1 239 ? -8.241 10.137 0.957 1.00 95.75 239 VAL A O 1
ATOM 1962 N N . LEU A 1 240 ? -6.222 10.949 0.453 1.00 93.81 240 LEU A N 1
ATOM 1963 C CA . LEU A 1 240 ? -6.721 12.244 -0.035 1.00 93.81 240 LEU A CA 1
ATOM 1964 C C . LEU A 1 240 ? -7.592 12.143 -1.300 1.00 93.81 240 LEU A C 1
ATOM 1966 O O . LEU A 1 240 ? -8.151 13.150 -1.735 1.00 93.81 240 LEU A O 1
ATOM 1970 N N . GLY A 1 241 ? -7.640 10.973 -1.935 1.00 90.94 241 GLY A N 1
ATOM 1971 C CA . GLY A 1 241 ? -8.510 10.664 -3.062 1.00 90.94 241 GLY A CA 1
ATOM 1972 C C . GLY A 1 241 ? -9.503 9.542 -2.770 1.00 90.94 241 GLY A C 1
ATOM 1973 O O . GLY A 1 241 ? -10.008 8.987 -3.741 1.00 90.94 241 GLY A O 1
ATOM 1974 N N . TYR A 1 242 ? -9.732 9.192 -1.494 1.00 92.50 242 TYR A N 1
ATOM 1975 C CA . TYR A 1 242 ? -10.559 8.052 -1.067 1.00 92.50 242 TYR A CA 1
ATOM 1976 C C . TYR A 1 242 ? -10.166 6.744 -1.767 1.00 92.50 242 TYR A C 1
ATOM 1978 O O . TYR A 1 242 ? -10.994 5.972 -2.242 1.00 92.50 242 TYR A O 1
ATOM 1986 N N . ARG A 1 243 ? -8.855 6.526 -1.897 1.00 93.44 243 ARG A N 1
ATOM 1987 C CA . ARG A 1 243 ? -8.261 5.339 -2.517 1.00 93.44 243 ARG A CA 1
ATOM 1988 C C . ARG A 1 243 ? -7.374 4.606 -1.530 1.00 93.44 243 ARG A C 1
ATOM 1990 O O . ARG A 1 243 ? -6.918 5.162 -0.532 1.00 93.44 243 ARG A O 1
ATOM 1997 N N . SER A 1 244 ? -7.077 3.363 -1.868 1.00 96.31 244 SER A N 1
ATOM 1998 C CA . SER A 1 244 ? -6.203 2.476 -1.118 1.00 96.31 244 SER A CA 1
ATOM 1999 C C . SER A 1 244 ? -5.150 1.828 -2.016 1.00 96.31 244 SER A C 1
ATOM 2001 O O . SER A 1 244 ? -5.216 1.888 -3.248 1.00 96.31 244 SER A O 1
ATOM 2003 N N . LEU A 1 245 ? -4.182 1.151 -1.399 1.00 97.25 245 LEU A N 1
ATOM 2004 C CA . LEU A 1 245 ? -3.208 0.317 -2.107 1.00 97.25 245 LEU A CA 1
ATOM 2005 C C . LEU A 1 245 ? -3.847 -0.849 -2.891 1.00 97.25 245 LEU A C 1
ATOM 2007 O O . LEU A 1 245 ? -3.188 -1.396 -3.771 1.00 97.25 245 LEU A O 1
ATOM 2011 N N . VAL A 1 246 ? -5.109 -1.210 -2.623 1.00 96.44 246 VAL A N 1
ATOM 2012 C CA . VAL A 1 246 ? -5.859 -2.215 -3.408 1.00 96.44 246 VAL A CA 1
ATOM 2013 C C . VAL A 1 246 ? -6.225 -1.683 -4.799 1.00 96.44 246 VAL A C 1
ATOM 2015 O O . VAL A 1 246 ? -6.459 -2.449 -5.723 1.00 96.44 246 VAL A O 1
ATOM 2018 N N . ASN A 1 247 ? -6.242 -0.360 -5.002 1.00 94.94 247 ASN A N 1
ATOM 2019 C CA . ASN A 1 247 ? -6.544 0.234 -6.310 1.00 94.94 247 ASN A CA 1
ATOM 2020 C C . ASN A 1 247 ? -5.346 0.231 -7.285 1.00 94.94 247 ASN A C 1
ATOM 2022 O O . ASN A 1 247 ? -5.443 0.785 -8.388 1.00 94.94 247 ASN A O 1
ATOM 2026 N N . ILE A 1 248 ? -4.207 -0.347 -6.891 1.00 95.19 248 ILE A N 1
ATOM 2027 C CA . ILE A 1 248 ? -3.053 -0.551 -7.770 1.00 95.19 248 ILE A CA 1
ATOM 2028 C C . ILE A 1 248 ? -3.423 -1.601 -8.815 1.00 95.19 248 ILE A C 1
ATOM 2030 O O . ILE A 1 248 ? -3.773 -2.727 -8.487 1.00 95.19 248 ILE A O 1
ATOM 2034 N N . SER A 1 249 ? -3.341 -1.231 -10.090 1.00 91.81 249 SER A N 1
ATOM 2035 C CA . SER A 1 249 ? -3.622 -2.137 -11.203 1.00 91.81 249 SER A CA 1
ATOM 2036 C C . SER A 1 249 ? -2.887 -1.672 -12.456 1.00 91.81 249 SER A C 1
ATOM 2038 O O . SER A 1 249 ? -2.373 -0.557 -12.492 1.00 91.81 249 SER A O 1
ATOM 2040 N N . SER A 1 250 ? -2.892 -2.505 -13.495 1.00 88.69 250 SER A N 1
ATOM 2041 C CA . SER A 1 250 ? -2.447 -2.154 -14.850 1.00 88.69 250 SER A CA 1
ATOM 2042 C C . SER A 1 250 ? -3.614 -1.814 -15.793 1.00 88.69 250 SER A C 1
ATOM 2044 O O . SER A 1 250 ? -3.452 -1.786 -17.013 1.00 88.69 250 SER A O 1
ATOM 2046 N N . SER A 1 251 ? -4.821 -1.578 -15.262 1.00 86.44 251 SER A N 1
ATOM 2047 C CA . SER A 1 251 ? -6.026 -1.364 -16.081 1.00 86.44 251 SER A CA 1
ATOM 2048 C C . SER A 1 251 ? -5.940 -0.114 -16.967 1.00 86.44 251 SER A C 1
ATOM 2050 O O . SER A 1 251 ? -6.376 -0.157 -18.116 1.00 86.44 251 SER A O 1
ATOM 2052 N N . HIS A 1 252 ? -5.299 0.956 -16.486 1.00 84.75 252 HIS A N 1
ATOM 2053 C CA . HIS A 1 252 ? -5.054 2.206 -17.221 1.00 84.75 252 HIS A CA 1
ATOM 2054 C C . HIS A 1 252 ? -4.005 2.080 -18.332 1.00 84.75 252 HIS A C 1
ATOM 2056 O O . HIS A 1 252 ? -3.871 2.996 -19.139 1.00 84.75 252 HIS A O 1
ATOM 2062 N N . CYS A 1 253 ? -3.260 0.973 -18.368 1.00 83.19 253 CYS A N 1
ATOM 2063 C CA . CYS A 1 253 ? -2.211 0.716 -19.354 1.00 83.19 253 CYS A CA 1
ATOM 2064 C C . CYS A 1 253 ? -2.740 0.145 -20.668 1.00 83.19 253 CYS A C 1
ATOM 2066 O O . CYS A 1 253 ? -2.008 0.078 -21.657 1.00 83.19 253 CYS A O 1
ATOM 2068 N N . LYS A 1 254 ? -3.997 -0.306 -20.687 1.00 77.19 254 LYS A N 1
ATOM 2069 C CA . LYS A 1 254 ? -4.651 -0.744 -21.916 1.00 77.19 254 LYS A CA 1
ATOM 2070 C C . LYS A 1 254 ? -4.963 0.506 -22.737 1.00 77.19 254 LYS A C 1
ATOM 2072 O O . LYS A 1 254 ? -5.633 1.409 -22.242 1.00 77.19 254 LYS A O 1
ATOM 2077 N N . ALA A 1 255 ? -4.477 0.564 -23.979 1.00 59.50 255 ALA A N 1
ATOM 2078 C CA . ALA A 1 255 ? -4.902 1.601 -24.915 1.00 59.50 255 ALA A CA 1
ATOM 2079 C C . ALA A 1 255 ? -6.441 1.595 -25.001 1.00 59.50 255 ALA A C 1
ATOM 2081 O O . ALA A 1 255 ? -7.029 0.507 -24.938 1.00 59.50 255 ALA A O 1
ATOM 2082 N N . PRO A 1 256 ? -7.105 2.761 -25.131 1.00 52.88 256 PRO A N 1
ATOM 2083 C CA . PRO A 1 256 ? -8.536 2.776 -25.381 1.00 52.88 256 PRO A CA 1
ATOM 2084 C C . PRO A 1 256 ? -8.804 1.892 -26.597 1.00 52.88 256 PRO A C 1
ATOM 2086 O O . PRO A 1 256 ? -8.172 2.050 -27.644 1.00 52.88 256 PRO A O 1
ATOM 2089 N N . VAL A 1 257 ? -9.694 0.914 -26.436 1.00 41.06 257 VAL A N 1
ATOM 2090 C CA . VAL A 1 257 ? -10.140 0.083 -27.549 1.00 41.06 257 VAL A CA 1
ATOM 2091 C C . VAL A 1 257 ? -10.826 1.036 -28.517 1.00 41.06 257 VAL A C 1
ATOM 2093 O O . VAL A 1 257 ? -11.948 1.475 -28.269 1.00 41.06 257 VAL A O 1
ATOM 2096 N N . ILE A 1 258 ? -10.140 1.402 -29.601 1.00 42.00 258 ILE A N 1
ATOM 2097 C CA . ILE A 1 258 ? -10.786 2.043 -30.739 1.00 42.00 258 ILE A CA 1
ATOM 2098 C C . ILE A 1 258 ? -11.689 0.962 -31.324 1.00 42.00 258 ILE A C 1
ATOM 2100 O O . ILE A 1 258 ? -11.269 0.160 -32.156 1.00 42.00 258 ILE A O 1
ATOM 2104 N N . HIS A 1 259 ? -12.927 0.890 -30.840 1.00 35.47 259 HIS A N 1
ATOM 2105 C CA . HIS A 1 259 ? -13.970 0.200 -31.570 1.00 35.47 259 HIS A CA 1
ATOM 2106 C C . HIS A 1 259 ? -14.083 0.926 -32.908 1.00 35.47 259 HIS A C 1
ATOM 2108 O O . HIS A 1 259 ? -14.513 2.078 -32.974 1.00 35.47 259 HIS A O 1
ATOM 2114 N N . GLY A 1 260 ? -13.609 0.275 -33.969 1.00 41.91 260 GLY A N 1
ATOM 2115 C CA . GLY A 1 260 ? -13.803 0.727 -35.336 1.00 41.91 260 GLY A CA 1
ATOM 2116 C C . GLY A 1 260 ? -15.295 0.767 -35.639 1.00 41.91 260 GLY A C 1
ATOM 2117 O O . GLY A 1 260 ? -15.857 -0.247 -36.027 1.00 41.91 260 GLY A O 1
ATOM 2118 N N . ASN A 1 261 ? -15.925 1.906 -35.346 1.00 41.19 261 ASN A N 1
ATOM 2119 C CA . ASN A 1 261 ? -17.073 2.516 -36.018 1.00 41.19 261 ASN A CA 1
ATOM 2120 C C . ASN A 1 261 ? -17.714 3.567 -35.105 1.00 41.19 261 ASN A C 1
ATOM 2122 O O . ASN A 1 261 ? -18.630 3.273 -34.342 1.00 41.19 261 ASN A O 1
ATOM 2126 N N . SER A 1 262 ? -17.247 4.808 -35.222 1.00 31.42 262 SER A N 1
ATOM 2127 C CA . SER A 1 262 ? -18.094 5.989 -35.454 1.00 31.42 262 SER A CA 1
ATOM 2128 C C . SER A 1 262 ? -17.223 7.236 -35.378 1.00 31.42 262 SER A C 1
ATOM 2130 O O . SER A 1 262 ? -17.010 7.820 -34.320 1.00 31.42 262 SER A O 1
ATOM 2132 N N . MET A 1 263 ? -16.723 7.654 -36.538 1.00 29.70 263 MET A N 1
ATOM 2133 C CA . MET A 1 263 ? -16.369 9.048 -36.759 1.00 29.70 263 MET A CA 1
ATOM 2134 C C . MET A 1 263 ? -17.698 9.819 -36.803 1.00 29.70 263 MET A C 1
ATOM 2136 O O . MET A 1 263 ? -18.333 9.900 -37.850 1.00 29.70 263 MET A O 1
ATOM 2140 N N . ILE A 1 264 ? -18.163 10.346 -35.668 1.00 32.91 264 ILE A N 1
ATOM 2141 C CA . ILE A 1 264 ? -19.101 11.472 -35.706 1.00 32.91 264 ILE A CA 1
ATOM 2142 C C . ILE A 1 264 ? -18.225 12.709 -35.829 1.00 32.91 264 ILE A C 1
ATOM 2144 O O . ILE A 1 264 ? -17.704 13.245 -34.854 1.00 32.91 264 ILE A O 1
ATOM 2148 N N . ILE A 1 265 ? -18.000 13.104 -37.078 1.00 33.22 265 ILE A N 1
ATOM 2149 C CA . ILE A 1 265 ? -17.474 14.417 -37.420 1.00 33.22 265 ILE A CA 1
ATOM 2150 C C . ILE A 1 265 ? -18.559 15.412 -37.005 1.00 33.22 265 ILE A C 1
ATOM 2152 O O . ILE A 1 265 ? -19.544 15.600 -37.717 1.00 33.22 265 ILE A O 1
ATOM 2156 N N . CYS A 1 266 ? -18.408 16.028 -35.835 1.00 30.95 266 CYS A N 1
ATOM 2157 C CA . CYS A 1 266 ? -19.170 17.222 -35.500 1.00 30.95 266 CYS A CA 1
ATOM 2158 C C . CYS A 1 266 ? -18.658 18.363 -36.388 1.00 30.95 266 CYS A C 1
ATOM 2160 O O . CYS A 1 266 ? -17.675 19.027 -36.061 1.00 30.95 266 CYS A O 1
ATOM 2162 N N . PHE A 1 267 ? -19.311 18.570 -37.532 1.00 32.72 267 PHE A N 1
ATOM 2163 C CA . PHE A 1 267 ? -19.245 19.838 -38.247 1.00 32.72 267 PHE A CA 1
ATOM 2164 C C . PHE A 1 267 ? -19.832 20.923 -37.335 1.00 32.72 267 PHE A C 1
ATOM 2166 O O . PHE A 1 267 ? -21.031 20.933 -37.063 1.00 32.72 267 PHE A O 1
ATOM 2173 N N . PHE A 1 268 ? -18.987 21.831 -36.852 1.00 32.78 268 PHE A N 1
ATOM 2174 C CA . PHE A 1 268 ? -19.448 23.127 -36.362 1.00 32.78 268 PHE A CA 1
ATOM 2175 C C . PHE A 1 268 ? -19.912 23.962 -37.564 1.00 32.78 268 PHE A C 1
ATOM 2177 O O . PHE A 1 268 ? -19.173 24.031 -38.551 1.00 32.78 268 PHE A O 1
ATOM 2184 N N . PRO A 1 269 ? -21.079 24.627 -37.517 1.00 39.22 269 PRO A N 1
ATOM 2185 C CA . PRO A 1 269 ? -21.359 25.689 -38.464 1.00 39.22 269 PRO A CA 1
ATOM 2186 C C . PRO A 1 269 ? -20.543 26.921 -38.047 1.00 39.22 269 PRO A C 1
ATOM 2188 O O . PRO A 1 269 ? -20.574 27.339 -36.888 1.00 39.22 269 PRO A O 1
ATOM 2191 N N . ALA A 1 270 ? -19.772 27.470 -38.984 1.00 35.81 270 ALA A N 1
ATOM 2192 C CA . ALA A 1 270 ? -19.195 28.803 -38.850 1.00 35.81 270 ALA A CA 1
ATOM 2193 C C . ALA A 1 270 ? -20.308 29.869 -38.996 1.00 35.81 270 ALA A C 1
ATOM 2195 O O . ALA A 1 270 ? -21.316 29.574 -39.646 1.00 35.81 270 ALA A O 1
ATOM 2196 N N . PRO A 1 271 ? -20.151 31.057 -38.378 1.00 52.47 271 PRO A N 1
ATOM 2197 C CA . PRO A 1 271 ? -21.119 32.153 -38.461 1.00 52.47 271 PRO A CA 1
ATOM 2198 C C . PRO A 1 271 ? -21.269 32.733 -39.872 1.00 52.47 271 PRO A C 1
ATOM 2200 O O . PRO A 1 271 ? -20.284 32.689 -40.64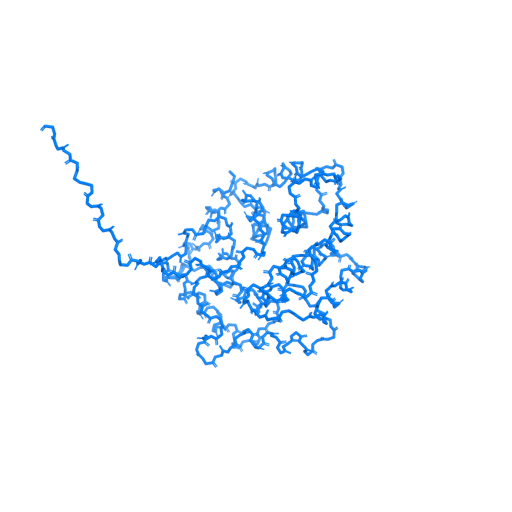7 1.00 52.47 271 PRO A O 1
#

Radius of gyration: 19.83 Å; chains: 1; bounding box: 47×53×60 Å

Secondary structure (DSSP, 8-state):
-HHHHHHHHHHTS-TTSTT---GGGHHHHHHHHHHH-GGGGSS-HHHHHHHHHHHHHHHTT---HHHHHHHHHHHHHTT--TTSBTTB-HHHHHHHHHHT-SS--HHHHHHHHHTTPPPPHHHHHHHHHHHHH--STTHHHHHHHHHHHHHHHTTSTT--S-GGGHHHHHHHHHTT--TTS--SSHHHHHHHHHHHHHH--TT--TT--HHHHHHHHHHT--TTSSSSSHHHHHHHHHHTTT--GGG--SGGGSPP---S-------PPP-

Sequence (271 aa):
MRYRAQNWIHQLRNEDQPTRKWGSDMGRISVALYLSNHSNFQENRTIRDEISYELNLDLLSKLALTELAYYINAFLVTCIDPRKFHVLDLVSELRKRVDAQNYTNPSAMLALCNAGERITERDVEKLINVFWKAYREFWTVTQALAVLALACAAKQPHEVFDMDEITELTMELKKRQYQNGTVENLKTTALVLQALFASEKETDEENFEEEKALRQILRSQKENGSFGNLLNTYYVLPVLGYRSLVNISSSHCKAPVIHGNSMIICFFPAP

Foldseek 3Di:
DLVLLLVLLQPCLPPPDPVSHNALCLLLSLLLNCLLPLVPAQDPVVSVVRLLVNVVVVVVVDDDLLSLLSSLLSCFSNVHLCCPSPPDNSLVVSVVVQVPDPAHQLSSLLSNLQSLNQDDPVNLVRLVVLLVPQPDPPSLVRLLSSLSSLLSLCPHPPRPHPLVVSVVSLLVSLVQQDPQQARPDLLSLLSSLQSCLSRDDPPPPPRHPLVSSVVVNVVCQDPSRHSPDSSSSSSNSSVVVSHHSSPRGNPSNDDPPPPPDDPPPPDDDDD

Organism: Araneus ventricosus (NCBI:txid182803)

pLDDT: mean 85.2, std 15.93, range [29.7, 98.12]